Protein AF-A0A952TSZ8-F1 (afdb_monomer)

pLDDT: mean 88.68, std 10.37, range [38.78, 97.75]

Foldseek 3Di:
DVVVVVVVVVVVVVVVVVVVVCVVVVVDDPFDDWFAKDFADPQNLCVLLVVLVVCPPLLVQAQEEEEADDPVDPVRVSSVVSNQVNSCVVNVDHEFEPPEPPPDDPVSLVPRGGVYYYYYHLQQQAPLHHDVSVCCSQVVDPSRRYAGEREAEDALDADADPVLVPDPQDRPVSCVRVSSVVNSVNDDDPPTWIWIWTGGDPRYIYIYTYDDPDD

Mean predicted aligned error: 7.63 Å

Structure (mmCIF, N/CA/C/O backbone):
data_AF-A0A952TSZ8-F1
#
_entry.id   AF-A0A952TSZ8-F1
#
loop_
_atom_site.group_PDB
_atom_site.id
_atom_site.type_symbol
_atom_site.label_atom_id
_atom_site.label_alt_id
_atom_site.label_comp_id
_atom_site.label_asym_id
_atom_site.label_entity_id
_atom_site.label_seq_id
_atom_site.pdbx_PDB_ins_code
_atom_site.Cartn_x
_atom_site.Cartn_y
_atom_site.Cartn_z
_atom_site.occupancy
_atom_site.B_iso_or_equiv
_atom_site.auth_seq_id
_atom_site.auth_comp_id
_atom_site.auth_asym_id
_atom_site.auth_atom_id
_atom_site.pdbx_PDB_model_num
ATOM 1 N N . MET A 1 1 ? -1.662 -31.669 47.010 1.00 61.28 1 MET A N 1
ATOM 2 C CA . MET A 1 1 ? -2.226 -30.356 46.614 1.00 61.28 1 MET A CA 1
ATOM 3 C C . MET A 1 1 ? -1.201 -29.220 46.624 1.00 61.28 1 MET A C 1
ATOM 5 O O . MET A 1 1 ? -0.899 -28.743 45.543 1.00 61.28 1 MET A O 1
ATOM 9 N N . LYS A 1 2 ? -0.583 -28.829 47.755 1.00 73.12 2 LYS A N 1
ATOM 10 C CA . LYS A 1 2 ? 0.383 -27.696 47.793 1.00 73.12 2 LYS A CA 1
ATOM 11 C C . LYS A 1 2 ? 1.553 -27.807 46.796 1.00 73.12 2 LYS A C 1
ATOM 13 O O . LYS A 1 2 ? 1.849 -26.845 46.102 1.00 73.12 2 LYS A O 1
ATOM 18 N N . LYS A 1 3 ? 2.161 -28.995 46.660 1.00 78.50 3 LYS A N 1
ATOM 19 C CA . LYS A 1 3 ? 3.245 -29.247 45.684 1.00 78.50 3 LYS A CA 1
ATOM 20 C C . LYS A 1 3 ? 2.790 -29.132 44.221 1.00 78.50 3 LYS A C 1
ATOM 22 O O . LYS A 1 3 ? 3.553 -28.680 43.385 1.00 78.50 3 LYS A O 1
ATOM 27 N N . MET A 1 4 ? 1.541 -29.505 43.934 1.00 79.75 4 MET A N 1
ATOM 28 C CA . MET A 1 4 ? 0.949 -29.399 42.597 1.00 79.75 4 MET A CA 1
ATOM 29 C C . MET A 1 4 ? 0.674 -27.940 42.222 1.00 79.75 4 MET A C 1
ATOM 31 O O . MET A 1 4 ? 0.979 -27.533 41.112 1.00 79.75 4 MET A O 1
ATOM 35 N N . ILE A 1 5 ? 0.153 -27.150 43.167 1.00 84.69 5 ILE A N 1
ATOM 36 C CA . ILE A 1 5 ? -0.091 -25.712 42.978 1.00 84.69 5 ILE A CA 1
ATOM 37 C C . ILE A 1 5 ? 1.235 -24.975 42.743 1.00 84.69 5 ILE A C 1
ATOM 39 O O . ILE A 1 5 ? 1.321 -24.129 41.860 1.00 84.69 5 ILE A O 1
ATOM 43 N N . LEU A 1 6 ? 2.284 -25.343 43.485 1.00 89.19 6 LEU A N 1
ATOM 44 C CA . LEU A 1 6 ? 3.614 -24.752 43.336 1.00 89.19 6 LEU A CA 1
ATOM 45 C C . LEU A 1 6 ? 4.259 -25.099 41.984 1.00 89.19 6 LEU A C 1
ATOM 47 O O . LEU A 1 6 ? 4.841 -24.226 41.348 1.00 89.19 6 LEU A O 1
ATOM 51 N N . LEU A 1 7 ? 4.096 -26.341 41.510 1.00 89.62 7 LEU A N 1
ATOM 52 C CA . LEU A 1 7 ? 4.550 -26.756 40.179 1.00 89.62 7 LEU A CA 1
ATOM 53 C C . LEU A 1 7 ? 3.801 -26.006 39.065 1.00 89.62 7 LEU A C 1
ATOM 55 O O . LEU A 1 7 ? 4.423 -25.533 38.119 1.00 89.62 7 LEU A O 1
ATOM 59 N N . LEU A 1 8 ? 2.479 -25.849 39.205 1.00 88.12 8 LEU A N 1
ATOM 60 C CA . LEU A 1 8 ? 1.654 -25.125 38.236 1.00 88.12 8 LEU A CA 1
ATOM 61 C C . LEU A 1 8 ? 2.059 -23.646 38.155 1.00 88.12 8 LEU A C 1
ATOM 63 O O . LEU A 1 8 ? 2.216 -23.109 37.062 1.00 88.12 8 LEU A O 1
ATOM 67 N N . GLY A 1 9 ? 2.282 -23.008 39.308 1.00 89.19 9 GLY A N 1
ATOM 68 C CA . GLY A 1 9 ? 2.764 -21.628 39.377 1.00 89.19 9 GLY A CA 1
ATOM 69 C C . GLY A 1 9 ? 4.124 -21.454 38.702 1.00 89.19 9 GLY A C 1
ATOM 70 O O . GLY A 1 9 ? 4.309 -20.511 37.938 1.00 89.19 9 GLY A O 1
ATOM 71 N N . LEU A 1 10 ? 5.050 -22.398 38.905 1.00 92.44 10 LEU A N 1
ATOM 72 C CA . LEU A 1 10 ? 6.359 -22.371 38.252 1.00 92.44 10 LEU A CA 1
ATOM 73 C C . LEU A 1 10 ? 6.238 -22.510 36.725 1.00 92.44 10 LEU A C 1
ATOM 75 O O . LEU A 1 10 ? 6.900 -21.779 35.993 1.00 92.44 10 LEU A O 1
ATOM 79 N N . CYS A 1 11 ? 5.351 -23.386 36.238 1.00 91.00 11 CYS A N 1
ATOM 80 C CA . CYS A 1 11 ? 5.057 -23.500 34.808 1.00 91.00 11 CYS A CA 1
ATOM 81 C C . CYS A 1 11 ? 4.519 -22.190 34.223 1.00 91.00 11 CYS A C 1
ATOM 83 O O . CYS A 1 11 ? 4.986 -21.777 33.165 1.00 91.00 11 CYS A O 1
ATOM 85 N N . PHE A 1 12 ? 3.589 -21.513 34.903 1.00 91.50 12 PHE A N 1
ATOM 86 C CA . PHE A 1 12 ? 3.080 -20.220 34.437 1.00 91.50 12 PHE A CA 1
ATOM 87 C C . PHE A 1 12 ? 4.173 -19.152 34.387 1.00 91.50 12 PHE A C 1
ATOM 89 O O . PHE A 1 12 ? 4.249 -18.429 33.401 1.00 91.50 12 PHE A O 1
ATOM 96 N N . VAL A 1 13 ? 5.064 -19.093 35.380 1.00 93.19 13 VAL A N 1
ATOM 97 C CA . VAL A 1 13 ? 6.192 -18.146 35.374 1.00 93.19 13 VAL A CA 1
ATOM 98 C C . VAL A 1 13 ? 7.141 -18.418 34.205 1.00 93.19 13 VAL A C 1
ATOM 100 O O . VAL A 1 13 ? 7.552 -17.477 33.529 1.00 93.19 13 VAL A O 1
ATOM 103 N N . VAL A 1 14 ? 7.454 -19.686 33.921 1.00 92.75 14 VAL A N 1
ATOM 104 C CA . VAL A 1 14 ? 8.299 -20.054 32.773 1.00 92.75 14 VAL A CA 1
ATOM 105 C C . VAL A 1 14 ? 7.610 -19.705 31.456 1.00 92.75 14 VAL A C 1
ATOM 107 O O . VAL A 1 14 ? 8.241 -19.101 30.595 1.00 92.75 14 VAL A O 1
ATOM 110 N N . ILE A 1 15 ? 6.320 -20.018 31.301 1.00 89.62 15 ILE A N 1
ATOM 111 C CA . ILE A 1 15 ? 5.553 -19.675 30.095 1.00 89.62 15 ILE A CA 1
ATOM 112 C C . ILE A 1 15 ? 5.502 -18.158 29.906 1.00 89.62 15 ILE A C 1
ATOM 114 O O . ILE A 1 15 ? 5.771 -17.686 28.809 1.00 89.62 15 ILE A O 1
ATOM 118 N N . SER A 1 16 ? 5.209 -17.384 30.951 1.00 88.25 16 SER A N 1
ATOM 119 C CA . SER A 1 16 ? 5.204 -15.921 30.881 1.00 88.25 16 SER A CA 1
ATOM 120 C C . SER A 1 16 ? 6.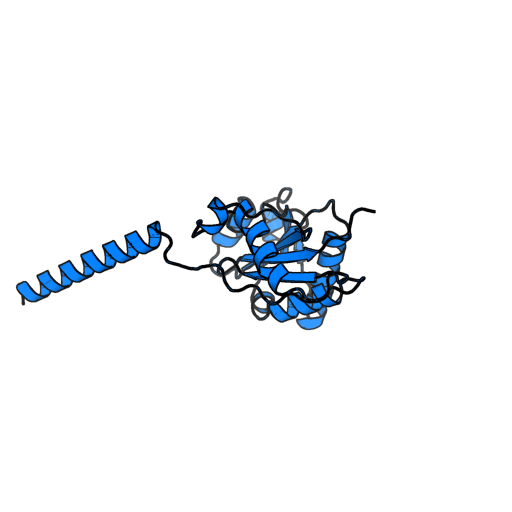586 -15.364 30.548 1.00 88.25 16 SER A C 1
ATOM 122 O O . SER A 1 16 ? 6.684 -14.487 29.699 1.00 88.25 16 SER A O 1
ATOM 124 N N . GLY A 1 17 ? 7.655 -15.894 31.150 1.00 90.06 17 GLY A N 1
ATOM 125 C CA . GLY A 1 17 ? 9.030 -15.505 30.830 1.00 90.06 17 GLY A CA 1
ATOM 126 C C . GLY A 1 17 ? 9.392 -15.803 29.375 1.00 90.06 17 GLY A C 1
ATOM 127 O O . GLY A 1 17 ? 9.963 -14.950 28.704 1.00 90.06 17 GLY A O 1
ATOM 128 N N . VAL A 1 18 ? 8.985 -16.967 28.861 1.00 85.69 18 VAL A N 1
ATOM 129 C CA . VAL A 1 18 ? 9.148 -17.329 27.450 1.00 85.69 18 VAL A CA 1
ATOM 130 C C . VAL A 1 18 ? 8.307 -16.416 26.563 1.00 85.69 18 VAL A C 1
ATOM 132 O O . VAL A 1 18 ? 8.846 -15.887 25.611 1.00 85.69 18 VAL A O 1
ATOM 135 N N . LEU A 1 19 ? 7.036 -16.151 26.864 1.00 81.19 19 LEU A N 1
ATOM 136 C CA . LEU A 1 19 ? 6.193 -15.255 26.061 1.00 81.19 19 LEU A CA 1
ATOM 137 C C . LEU A 1 19 ? 6.725 -13.819 26.036 1.00 81.19 19 LEU A C 1
ATOM 139 O O . LEU A 1 19 ? 6.732 -13.206 24.977 1.00 81.19 19 LEU A O 1
ATOM 143 N N . VAL A 1 20 ? 7.206 -13.299 27.167 1.00 82.50 20 VAL A N 1
ATOM 144 C CA . VAL A 1 20 ? 7.847 -11.978 27.246 1.00 82.50 20 VAL A CA 1
ATOM 145 C C . VAL A 1 20 ? 9.149 -11.972 26.453 1.00 82.50 20 VAL A C 1
ATOM 147 O O . VAL A 1 20 ? 9.364 -11.058 25.667 1.00 82.50 20 VAL A O 1
ATOM 150 N N . TYR A 1 21 ? 9.985 -13.002 26.594 1.00 82.62 21 TYR A N 1
ATOM 151 C CA . TYR A 1 21 ? 11.202 -13.151 25.800 1.00 82.62 21 TYR A CA 1
ATOM 152 C C . TYR A 1 21 ? 10.888 -13.238 24.302 1.00 82.62 21 TYR A C 1
ATOM 154 O O . TYR A 1 21 ? 11.468 -12.497 23.531 1.00 82.62 21 TYR A O 1
ATOM 162 N N . LEU A 1 22 ? 9.916 -14.056 23.888 1.00 73.75 22 LEU A N 1
ATOM 163 C CA . LEU A 1 22 ? 9.452 -14.177 22.503 1.00 73.75 22 LEU A CA 1
ATOM 164 C C . LEU A 1 22 ? 8.859 -12.856 21.980 1.00 73.75 22 LEU A C 1
ATOM 166 O O . LEU A 1 22 ? 9.051 -12.537 20.810 1.00 73.75 22 LEU A O 1
ATOM 170 N N . ALA A 1 23 ? 8.149 -12.094 22.817 1.00 68.69 23 ALA A N 1
ATOM 171 C CA . ALA A 1 23 ? 7.585 -10.792 22.462 1.00 68.69 23 ALA A CA 1
ATOM 172 C C . ALA A 1 23 ? 8.673 -9.715 22.310 1.00 68.69 23 ALA A C 1
ATOM 174 O O . ALA A 1 23 ? 8.623 -8.938 21.359 1.00 68.69 23 ALA A O 1
ATOM 175 N N . ILE A 1 24 ? 9.671 -9.698 23.201 1.00 67.50 24 ILE A N 1
ATOM 176 C CA . ILE A 1 24 ? 10.830 -8.790 23.144 1.00 67.50 24 ILE A CA 1
ATOM 177 C C . ILE A 1 24 ? 11.746 -9.155 21.966 1.00 67.50 24 ILE A C 1
ATOM 179 O O . ILE A 1 24 ? 12.136 -8.280 21.199 1.00 67.50 24 ILE A O 1
ATOM 183 N N . ASP A 1 25 ? 12.033 -10.444 21.771 1.00 63.41 25 ASP A N 1
ATOM 184 C CA . ASP A 1 25 ? 12.859 -10.961 20.672 1.00 63.41 25 ASP A CA 1
ATOM 185 C C . ASP A 1 25 ? 12.123 -10.993 19.325 1.00 63.41 25 ASP A C 1
ATOM 187 O O . ASP A 1 25 ? 12.709 -11.395 18.309 1.00 63.41 25 ASP A O 1
ATOM 191 N N . GLY A 1 26 ? 10.847 -10.591 19.305 1.00 51.03 26 GLY A N 1
ATOM 192 C CA . GLY A 1 26 ? 10.038 -10.493 18.098 1.00 51.03 26 GLY A CA 1
ATOM 193 C C . GLY A 1 26 ? 9.911 -11.826 17.366 1.00 51.03 26 GLY A C 1
ATOM 194 O O . GLY A 1 26 ? 10.026 -11.867 16.143 1.00 51.03 26 GLY A O 1
ATOM 195 N N . ILE A 1 27 ? 9.679 -12.936 18.078 1.00 45.00 27 ILE A N 1
ATOM 196 C CA . ILE A 1 27 ? 9.459 -14.279 17.493 1.00 45.00 27 ILE A CA 1
ATOM 197 C C . ILE A 1 27 ? 8.032 -14.392 16.923 1.00 45.00 27 ILE A C 1
ATOM 199 O O . ILE A 1 27 ? 7.342 -15.405 16.992 1.00 45.00 27 ILE A O 1
ATOM 203 N N . SER A 1 28 ? 7.603 -13.316 16.279 1.00 44.34 28 SER A N 1
ATOM 204 C CA . SER A 1 28 ? 6.495 -13.296 15.356 1.00 44.34 28 SER A CA 1
ATOM 205 C C . SER A 1 28 ? 7.012 -12.714 14.040 1.00 44.34 28 SER A C 1
ATOM 207 O O . SER A 1 28 ? 7.569 -11.621 14.011 1.00 44.34 28 SER A O 1
ATOM 209 N N . LEU A 1 29 ? 6.735 -13.452 12.963 1.00 50.50 29 LEU A N 1
ATOM 210 C CA . LEU A 1 29 ? 6.419 -12.884 11.656 1.00 50.50 29 LEU A CA 1
ATOM 211 C C . LEU A 1 29 ? 7.618 -12.353 10.860 1.00 50.50 29 LEU A C 1
ATOM 213 O O . LEU A 1 29 ? 7.768 -11.159 10.619 1.00 50.50 29 LEU A O 1
ATOM 217 N N . ARG A 1 30 ? 8.375 -13.285 10.257 1.00 51.91 30 ARG A N 1
ATOM 218 C CA . ARG A 1 30 ? 8.874 -13.027 8.897 1.00 51.91 30 ARG A CA 1
ATOM 219 C C . ARG A 1 30 ? 7.650 -12.549 8.112 1.00 51.91 30 ARG A C 1
ATOM 221 O O . ARG A 1 30 ? 6.678 -13.299 8.032 1.00 51.91 30 ARG A O 1
ATOM 228 N N . SER A 1 31 ? 7.678 -11.297 7.663 1.00 53.38 31 SER A N 1
ATOM 229 C CA . SER A 1 31 ? 6.569 -10.606 6.995 1.00 53.38 31 SER A CA 1
ATOM 230 C C . SER A 1 31 ? 5.743 -11.535 6.110 1.00 53.38 31 SER A C 1
ATOM 232 O O . SER A 1 31 ? 6.317 -12.392 5.422 1.00 53.38 31 SER A O 1
ATOM 234 N N . ALA A 1 32 ? 4.431 -11.322 6.066 1.00 62.12 32 ALA A N 1
ATOM 235 C CA . ALA A 1 32 ? 3.558 -12.095 5.200 1.00 62.12 32 ALA A CA 1
ATOM 236 C C . ALA A 1 32 ? 4.114 -12.169 3.756 1.00 62.12 32 ALA A C 1
ATOM 238 O O . ALA A 1 32 ? 4.733 -11.224 3.251 1.00 62.12 32 ALA A O 1
ATOM 239 N N . PRO A 1 33 ? 3.975 -13.333 3.097 1.00 69.94 33 PRO A N 1
ATOM 240 C CA . PRO A 1 33 ? 4.653 -13.608 1.840 1.00 69.94 33 PRO A CA 1
ATOM 241 C C . PRO A 1 33 ? 4.287 -12.577 0.770 1.00 69.94 33 PRO A C 1
ATOM 243 O O . PRO A 1 33 ? 3.129 -12.188 0.634 1.00 69.94 33 PRO A O 1
ATOM 246 N N . ILE A 1 34 ? 5.277 -12.176 -0.037 1.00 80.56 34 ILE A N 1
ATOM 247 C CA . ILE A 1 34 ? 5.054 -11.331 -1.217 1.00 80.56 34 ILE A CA 1
ATOM 248 C C . ILE A 1 34 ? 3.955 -11.947 -2.086 1.00 80.56 34 ILE A C 1
ATOM 250 O O . ILE A 1 34 ? 4.110 -13.070 -2.589 1.00 80.56 34 ILE A O 1
ATOM 254 N N . ILE A 1 35 ? 2.900 -11.174 -2.338 1.00 81.38 35 ILE A N 1
ATOM 255 C CA . ILE A 1 35 ? 1.900 -11.493 -3.349 1.00 81.38 35 ILE A CA 1
ATOM 256 C C . ILE A 1 35 ? 2.588 -11.384 -4.706 1.00 81.38 35 ILE A C 1
ATOM 258 O O . ILE A 1 35 ? 3.197 -10.367 -5.039 1.00 81.38 35 ILE A O 1
ATOM 262 N N . ARG A 1 36 ? 2.540 -12.478 -5.471 1.00 87.31 36 ARG A N 1
ATOM 263 C CA . ARG A 1 36 ? 3.413 -12.717 -6.625 1.00 87.31 36 ARG A CA 1
ATOM 264 C C . ARG A 1 3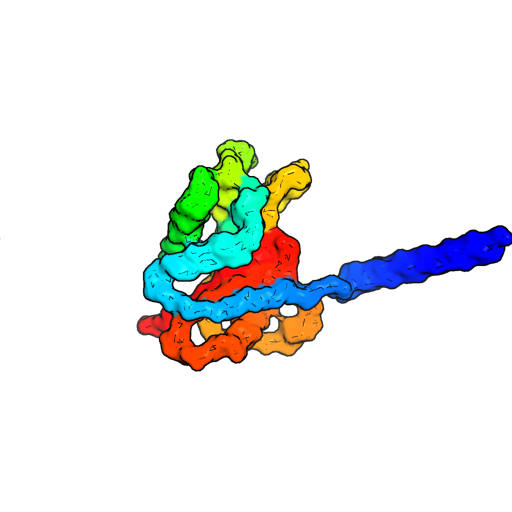6 ? 3.481 -11.516 -7.592 1.00 87.31 36 ARG A C 1
ATOM 266 O O . ARG A 1 36 ? 2.428 -10.987 -7.966 1.00 87.31 36 ARG A O 1
ATOM 273 N N . PRO A 1 37 ? 4.690 -11.156 -8.076 1.00 93.38 37 PRO A N 1
ATOM 274 C CA . PRO A 1 37 ? 4.837 -10.121 -9.086 1.00 93.38 37 PRO A CA 1
ATOM 275 C C . PRO A 1 37 ? 4.047 -10.418 -10.348 1.00 93.38 37 PRO A C 1
ATOM 277 O O . PRO A 1 37 ? 3.906 -11.569 -10.767 1.00 93.38 37 PRO A O 1
ATOM 280 N N . SER A 1 38 ? 3.504 -9.368 -10.941 1.00 96.00 38 SER A N 1
ATOM 281 C CA . SER A 1 38 ? 2.699 -9.422 -12.156 1.00 96.00 38 SER A CA 1
ATOM 282 C C . SER A 1 38 ? 3.153 -8.346 -13.122 1.00 96.00 38 SER A C 1
ATOM 284 O O . SER A 1 38 ? 3.635 -7.298 -12.703 1.00 96.00 38 SER A O 1
ATOM 286 N N . VAL A 1 39 ? 3.038 -8.636 -14.415 1.00 95.81 39 VAL A N 1
ATOM 287 C CA . VAL A 1 39 ? 3.421 -7.688 -15.463 1.00 95.81 39 VAL A CA 1
ATOM 288 C C . VAL A 1 39 ? 2.452 -6.511 -15.439 1.00 95.81 39 VAL A C 1
ATOM 290 O O . VAL A 1 39 ? 1.238 -6.701 -15.398 1.00 95.81 39 VAL A O 1
ATOM 293 N N . MET A 1 40 ? 2.990 -5.300 -15.447 1.00 94.62 40 MET A N 1
ATOM 294 C CA . MET A 1 40 ? 2.255 -4.045 -15.466 1.00 94.62 40 MET A CA 1
ATOM 295 C C . MET A 1 40 ? 1.957 -3.641 -16.912 1.00 94.62 40 MET A C 1
ATOM 297 O O . MET A 1 40 ? 2.861 -3.608 -17.752 1.00 94.62 40 MET A O 1
ATOM 301 N N . LYS A 1 41 ? 0.693 -3.327 -17.206 1.00 92.56 41 LYS A N 1
ATOM 302 C CA . LYS A 1 41 ? 0.304 -2.728 -18.486 1.00 92.56 41 LYS A CA 1
ATOM 303 C C . LYS A 1 41 ? 0.702 -1.247 -18.520 1.00 92.56 41 LYS A C 1
ATOM 305 O O . LYS A 1 41 ? 0.851 -0.638 -17.460 1.00 92.56 41 LYS A O 1
ATOM 310 N N . PRO A 1 42 ? 0.874 -0.646 -19.712 1.00 88.19 42 PRO A N 1
ATOM 311 C CA . PRO A 1 42 ? 1.269 0.756 -19.833 1.00 88.19 42 PRO A CA 1
ATOM 312 C C . PRO A 1 42 ? 0.357 1.750 -19.110 1.00 88.19 42 PRO A C 1
ATOM 314 O O . PRO A 1 42 ? 0.862 2.715 -18.549 1.00 88.19 42 PRO A O 1
ATOM 317 N N . ASP A 1 43 ? -0.944 1.474 -19.098 1.00 87.88 43 ASP A N 1
ATOM 318 C CA . ASP A 1 43 ? -2.006 2.291 -18.502 1.00 87.88 43 ASP A CA 1
ATOM 319 C C . ASP A 1 43 ? -2.227 2.038 -17.002 1.00 87.88 43 ASP A C 1
ATOM 321 O O . ASP A 1 43 ? -3.077 2.679 -16.395 1.00 87.88 43 ASP A O 1
ATOM 325 N N . GLN A 1 44 ? -1.507 1.078 -16.410 1.00 92.06 44 GLN A N 1
ATOM 326 C CA . GLN A 1 44 ? -1.632 0.645 -15.013 1.00 92.06 44 GLN A CA 1
ATOM 327 C C . GLN A 1 44 ? -3.032 0.173 -14.577 1.00 92.06 44 GLN A C 1
ATOM 329 O O . GLN A 1 44 ? -3.221 -0.161 -13.405 1.00 92.06 44 GLN A O 1
ATOM 334 N N . GLN A 1 45 ? -4.003 0.040 -15.488 1.00 94.12 45 GLN A N 1
ATOM 335 C CA . GLN A 1 45 ? -5.363 -0.396 -15.142 1.00 94.12 45 GLN A CA 1
ATOM 336 C C . GLN A 1 45 ? -5.355 -1.766 -14.464 1.00 94.12 45 GLN A C 1
ATOM 338 O O . GLN A 1 45 ? -6.053 -2.000 -13.479 1.00 94.12 45 GLN A O 1
ATOM 343 N N . ASN A 1 46 ? -4.496 -2.661 -14.956 1.00 96.06 46 ASN A N 1
ATOM 344 C CA . ASN A 1 46 ? -4.360 -3.998 -14.398 1.00 96.06 46 ASN A CA 1
ATOM 345 C C . ASN A 1 46 ? -3.718 -4.012 -13.004 1.00 96.06 46 ASN A C 1
ATOM 347 O O . ASN A 1 46 ? -3.878 -4.996 -12.288 1.00 96.06 46 ASN A O 1
ATOM 351 N N . VAL A 1 47 ? -2.981 -2.963 -12.628 1.00 96.50 47 VAL A N 1
ATOM 352 C CA . VAL A 1 47 ? -2.440 -2.816 -11.273 1.00 96.50 47 VAL A CA 1
ATOM 353 C C . VAL A 1 47 ? -3.592 -2.532 -10.326 1.00 96.50 47 VAL A C 1
ATOM 355 O O . VAL A 1 47 ? -3.789 -3.286 -9.378 1.00 96.50 47 VAL A O 1
ATOM 358 N N . ALA A 1 48 ? -4.383 -1.498 -10.618 1.00 96.56 48 ALA A N 1
ATOM 359 C CA . ALA A 1 48 ? -5.512 -1.102 -9.787 1.00 96.56 48 ALA A CA 1
ATOM 360 C C . ALA A 1 48 ? -6.542 -2.230 -9.636 1.00 96.56 48 ALA A C 1
ATOM 362 O O . ALA A 1 48 ? -6.898 -2.589 -8.514 1.00 96.56 48 ALA A O 1
ATOM 363 N N . GLU A 1 49 ? -6.951 -2.848 -10.748 1.00 96.44 49 GLU A N 1
ATOM 364 C CA . GLU A 1 49 ? -7.873 -3.988 -10.740 1.00 96.44 49 GLU A CA 1
ATOM 365 C C . GLU A 1 49 ? -7.335 -5.137 -9.873 1.00 96.44 49 GLU A C 1
ATOM 367 O O . GLU A 1 49 ? -8.024 -5.628 -8.975 1.00 96.44 49 GLU A O 1
ATOM 372 N N . ALA A 1 50 ? -6.083 -5.545 -10.103 1.00 95.75 50 ALA A N 1
ATOM 373 C CA . ALA A 1 50 ? -5.491 -6.656 -9.375 1.00 95.75 50 ALA A CA 1
ATOM 374 C C . ALA A 1 50 ? -5.309 -6.343 -7.888 1.00 95.75 50 ALA A C 1
ATOM 376 O O . ALA A 1 50 ? -5.476 -7.240 -7.070 1.00 95.75 50 ALA A O 1
ATOM 377 N N . VAL A 1 51 ? -4.952 -5.113 -7.519 1.00 96.50 51 VAL A N 1
ATOM 378 C CA . VAL A 1 51 ? -4.764 -4.715 -6.117 1.00 96.50 51 VAL A CA 1
ATOM 379 C C . VAL A 1 51 ? -6.090 -4.742 -5.372 1.00 96.50 51 VAL A C 1
ATOM 381 O O . VAL A 1 51 ? -6.169 -5.383 -4.327 1.00 96.50 51 VAL A O 1
ATOM 384 N N . VAL A 1 52 ? -7.142 -4.142 -5.933 1.00 96.06 52 VAL A N 1
ATOM 385 C CA . VAL A 1 52 ? -8.481 -4.150 -5.325 1.00 96.06 52 VAL A CA 1
ATOM 386 C C . VAL A 1 52 ? -8.990 -5.584 -5.129 1.00 96.06 52 VAL A C 1
ATOM 388 O O . VAL A 1 52 ? -9.539 -5.903 -4.078 1.00 96.06 52 VAL A O 1
ATOM 391 N N . GLN A 1 53 ? -8.752 -6.474 -6.097 1.00 94.12 53 GLN A N 1
ATOM 392 C CA . GLN A 1 53 ? -9.133 -7.887 -5.992 1.00 94.12 53 GLN A CA 1
ATOM 393 C C . GLN A 1 53 ? -8.258 -8.683 -5.010 1.00 94.12 53 GLN A C 1
ATOM 395 O O . GLN A 1 53 ? -8.766 -9.529 -4.281 1.00 94.12 53 GLN A O 1
ATOM 400 N N . ARG A 1 54 ? -6.939 -8.453 -4.987 1.00 92.69 54 ARG A N 1
ATOM 401 C CA . ARG A 1 54 ? -5.991 -9.198 -4.132 1.00 92.69 54 ARG A CA 1
ATOM 402 C C . ARG A 1 54 ? -6.089 -8.822 -2.667 1.00 92.69 54 ARG A C 1
ATOM 404 O O . ARG A 1 54 ? -5.772 -9.651 -1.824 1.00 92.69 54 ARG A O 1
ATOM 411 N N . LEU A 1 55 ? -6.480 -7.584 -2.389 1.00 93.44 55 LEU A N 1
ATOM 412 C CA . LEU A 1 55 ? -6.706 -7.078 -1.039 1.00 93.44 55 LEU A CA 1
ATOM 413 C C . LEU A 1 55 ? -8.172 -7.240 -0.612 1.00 93.44 55 LEU A C 1
ATOM 415 O O . LEU A 1 55 ? -8.642 -6.576 0.304 1.00 93.44 55 LEU A O 1
ATOM 419 N N . PHE A 1 56 ? -8.914 -8.125 -1.276 1.00 90.88 56 PHE A N 1
ATOM 420 C CA . PHE A 1 56 ? -10.170 -8.641 -0.758 1.00 90.88 56 PHE A CA 1
ATOM 421 C C . PHE A 1 56 ? -9.880 -9.689 0.338 1.00 90.88 56 PHE A C 1
ATOM 423 O O . PHE A 1 56 ? -9.045 -10.567 0.113 1.00 90.88 56 PHE A O 1
ATOM 430 N N . PRO A 1 57 ? -10.568 -9.664 1.496 1.00 93.06 57 PRO A N 1
ATOM 431 C CA . PRO A 1 57 ? -11.727 -8.832 1.827 1.00 93.06 57 PRO A CA 1
ATOM 432 C C . PRO A 1 57 ? -11.395 -7.506 2.538 1.00 93.06 57 PRO A C 1
ATOM 434 O O . PRO A 1 57 ? -12.320 -6.791 2.915 1.00 93.06 57 PRO A O 1
ATOM 437 N N . ASP A 1 58 ? -10.124 -7.144 2.721 1.00 94.62 58 ASP A N 1
ATOM 438 C CA . ASP A 1 58 ? -9.732 -5.957 3.501 1.00 94.62 58 ASP A CA 1
ATOM 439 C C . ASP A 1 58 ? -10.352 -4.661 2.958 1.00 94.62 58 ASP A C 1
ATOM 441 O O . ASP A 1 58 ? -10.946 -3.905 3.721 1.00 94.62 58 ASP A O 1
ATOM 445 N N . PHE A 1 59 ? -10.351 -4.446 1.636 1.00 95.25 59 PHE A N 1
ATOM 446 C CA . PHE A 1 59 ? -11.070 -3.315 1.022 1.00 95.25 59 PHE A CA 1
ATOM 447 C C . PHE A 1 59 ? -12.579 -3.316 1.305 1.00 95.25 59 PHE A C 1
ATOM 449 O O . PHE A 1 59 ? -13.185 -2.254 1.438 1.00 95.25 59 PHE A O 1
ATOM 456 N N . GLN A 1 60 ? -13.208 -4.490 1.366 1.00 94.50 60 GLN A N 1
ATOM 457 C CA . GLN A 1 60 ? -14.650 -4.593 1.593 1.00 94.50 60 GLN A CA 1
ATOM 458 C C . GLN A 1 60 ? -15.022 -4.224 3.032 1.00 94.50 60 GLN A C 1
ATOM 460 O O . GLN A 1 60 ? -16.064 -3.600 3.256 1.00 94.50 60 GLN A O 1
ATOM 465 N N . ASN A 1 61 ? -14.185 -4.647 3.979 1.00 94.62 61 ASN A N 1
ATOM 466 C CA . ASN A 1 61 ? -14.454 -4.566 5.409 1.00 94.62 61 ASN A CA 1
ATOM 467 C C . ASN A 1 61 ? -13.951 -3.265 6.036 1.00 94.62 61 ASN A C 1
ATOM 469 O O . ASN A 1 61 ? -14.502 -2.830 7.045 1.00 94.62 61 ASN A O 1
ATOM 473 N N . ALA A 1 62 ? -12.920 -2.650 5.460 1.00 95.62 62 ALA A N 1
ATOM 474 C CA . ALA A 1 62 ? -12.351 -1.426 5.989 1.00 95.62 62 ALA A CA 1
ATOM 475 C C . ALA A 1 62 ? -13.310 -0.240 5.835 1.00 95.62 62 ALA A C 1
ATOM 477 O O . ALA A 1 62 ? -13.788 0.073 4.742 1.00 95.62 62 ALA A O 1
ATOM 478 N N . ALA A 1 63 ? -13.549 0.448 6.947 1.00 95.62 63 ALA A N 1
ATOM 479 C CA . ALA A 1 63 ? -14.181 1.758 6.959 1.00 95.62 63 ALA A CA 1
ATOM 480 C C . ALA A 1 63 ? -13.190 2.846 6.517 1.00 95.62 63 ALA A C 1
ATOM 482 O O . ALA A 1 63 ? -13.598 3.821 5.885 1.00 95.62 63 ALA A O 1
ATOM 483 N N . PHE A 1 64 ? -11.899 2.652 6.809 1.00 96.69 64 PHE A N 1
ATOM 484 C CA . PHE A 1 64 ? -10.837 3.606 6.502 1.00 96.69 64 PHE A CA 1
ATOM 485 C C . PHE A 1 64 ? -9.662 2.937 5.789 1.00 96.69 64 PHE A C 1
ATOM 487 O O . PHE A 1 64 ? -9.246 1.838 6.148 1.00 96.69 64 PHE A O 1
ATOM 494 N N . VAL A 1 65 ? -9.097 3.619 4.798 1.00 97.25 65 VAL A N 1
ATOM 495 C CA . VAL A 1 65 ? -7.845 3.207 4.152 1.00 97.25 65 VAL A CA 1
ATOM 496 C C . VAL A 1 65 ? -6.870 4.369 4.206 1.00 97.25 65 VAL A C 1
ATOM 498 O O . VAL A 1 65 ? -7.168 5.441 3.684 1.00 97.25 65 VAL A O 1
ATOM 501 N N . VAL A 1 66 ? -5.705 4.173 4.817 1.00 97.19 66 VAL A N 1
ATOM 502 C CA . VAL A 1 66 ? -4.632 5.176 4.793 1.00 97.19 66 VAL A CA 1
ATOM 503 C C . VAL A 1 66 ? -3.776 4.915 3.566 1.00 97.19 66 VAL A C 1
ATOM 505 O O . VAL A 1 66 ? -3.225 3.826 3.421 1.00 97.19 66 VAL A O 1
ATOM 508 N N . ILE A 1 67 ? -3.673 5.884 2.660 1.00 97.75 67 ILE A N 1
ATOM 509 C CA . ILE A 1 67 ? -2.925 5.727 1.413 1.00 97.75 67 ILE A CA 1
ATOM 510 C C . ILE A 1 67 ? -1.703 6.633 1.427 1.00 97.75 67 ILE A C 1
ATOM 512 O O . ILE A 1 67 ? -1.812 7.858 1.390 1.00 97.75 67 ILE A O 1
ATOM 516 N N . GLY A 1 68 ? -0.532 6.004 1.439 1.00 96.62 68 GLY A N 1
ATOM 517 C CA . GLY A 1 68 ? 0.753 6.681 1.337 1.00 96.62 68 GLY A CA 1
ATOM 518 C C . GLY A 1 68 ? 1.175 6.809 -0.104 1.00 96.62 68 GLY A C 1
ATOM 519 O O . GLY A 1 68 ? 1.355 5.794 -0.774 1.00 96.62 68 GLY A O 1
ATOM 520 N N . LEU A 1 69 ? 1.382 8.031 -0.576 1.00 94.25 69 LEU A N 1
ATOM 521 C CA . LEU A 1 69 ? 1.841 8.274 -1.939 1.00 94.25 69 LEU A CA 1
ATOM 522 C C . LEU A 1 69 ? 2.854 9.417 -2.006 1.00 94.25 69 LEU A C 1
ATOM 524 O O . LEU A 1 69 ? 3.077 10.152 -1.044 1.00 94.25 69 LEU A O 1
ATOM 528 N N . ARG A 1 70 ? 3.506 9.527 -3.163 1.00 91.31 70 ARG A N 1
ATOM 529 C CA . ARG A 1 70 ? 4.417 10.621 -3.500 1.00 91.31 70 ARG A CA 1
ATOM 530 C C . ARG A 1 70 ? 3.708 11.560 -4.473 1.00 91.31 70 ARG A C 1
ATOM 532 O O . ARG A 1 70 ? 3.545 11.171 -5.633 1.00 91.31 70 ARG A O 1
ATOM 539 N N . PRO A 1 71 ? 3.220 12.730 -4.026 1.00 85.31 71 PRO A N 1
ATOM 540 C CA . PRO A 1 7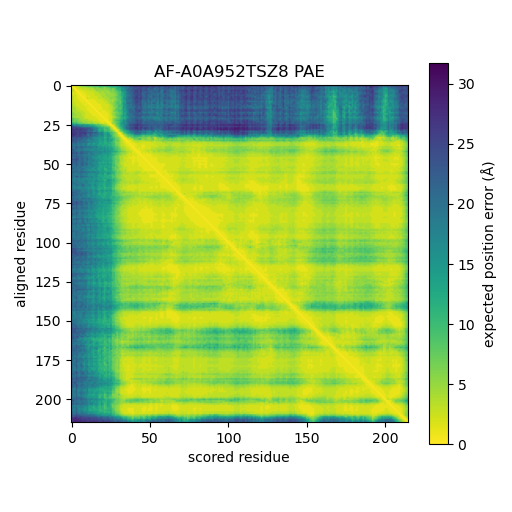1 ? 2.386 13.589 -4.859 1.00 85.31 71 PRO A CA 1
ATOM 541 C C . PRO A 1 71 ? 3.115 14.163 -6.074 1.00 85.31 71 PRO A C 1
ATOM 543 O O . PRO A 1 71 ? 2.477 14.470 -7.076 1.00 85.31 71 PRO A O 1
ATOM 546 N N . GLU A 1 72 ? 4.440 14.251 -6.012 1.00 87.50 72 GLU A N 1
ATOM 547 C CA . GLU A 1 72 ? 5.311 14.675 -7.103 1.00 87.50 72 GLU A CA 1
ATOM 548 C C . GLU A 1 72 ? 5.434 13.643 -8.240 1.00 87.50 72 GLU A C 1
ATOM 550 O O . GLU A 1 72 ? 5.949 13.971 -9.307 1.00 87.50 72 GLU A O 1
ATOM 555 N N . ILE A 1 73 ? 4.964 12.405 -8.037 1.00 87.69 73 ILE A N 1
ATOM 556 C CA . ILE A 1 73 ? 4.985 11.340 -9.047 1.00 87.69 73 ILE A CA 1
ATOM 557 C C . ILE A 1 73 ? 3.596 11.219 -9.677 1.00 87.69 73 ILE A C 1
ATOM 559 O O . ILE A 1 73 ? 2.650 10.745 -9.041 1.00 87.69 73 ILE A O 1
ATOM 563 N N . ILE A 1 74 ? 3.491 11.599 -10.952 1.00 88.56 74 ILE A N 1
ATOM 564 C CA . ILE A 1 74 ? 2.235 11.602 -11.723 1.00 88.56 74 ILE A CA 1
ATOM 565 C C . ILE A 1 74 ? 1.599 10.209 -11.741 1.00 88.56 74 ILE A C 1
ATOM 567 O O . ILE A 1 74 ? 0.391 10.071 -11.546 1.00 88.56 74 ILE A O 1
ATOM 571 N N . GLU A 1 75 ? 2.408 9.167 -11.913 1.00 88.38 75 GLU A N 1
ATOM 572 C CA . GLU A 1 75 ? 1.961 7.777 -11.926 1.00 88.38 75 GLU A CA 1
ATOM 573 C C . GLU A 1 75 ? 1.276 7.377 -10.615 1.00 88.38 75 GLU A C 1
ATOM 575 O O . GLU A 1 75 ? 0.301 6.631 -10.645 1.00 88.38 75 GLU A O 1
ATOM 580 N N . SER A 1 76 ? 1.732 7.894 -9.469 1.00 89.56 76 SER A N 1
ATOM 581 C CA . SER A 1 76 ? 1.111 7.603 -8.170 1.00 89.56 76 SER A CA 1
ATOM 582 C C . SER A 1 76 ? -0.296 8.197 -8.077 1.00 89.56 76 SER A C 1
ATOM 584 O O . SER A 1 76 ? -1.212 7.540 -7.585 1.00 89.56 76 SER A O 1
ATOM 586 N N . GLN A 1 77 ? -0.488 9.416 -8.590 1.00 91.44 77 GLN A N 1
ATOM 587 C CA . GLN A 1 77 ? -1.792 10.091 -8.619 1.00 91.44 77 GLN A CA 1
ATOM 588 C C . GLN A 1 77 ? -2.767 9.415 -9.591 1.00 91.44 77 GLN A C 1
ATOM 590 O O . GLN A 1 77 ? -3.945 9.206 -9.283 1.00 91.44 77 GLN A O 1
ATOM 595 N N . GLN A 1 78 ? -2.268 9.019 -10.764 1.00 93.25 78 GLN A N 1
ATOM 596 C CA . GLN A 1 78 ? -3.046 8.249 -11.734 1.00 93.25 78 GLN A CA 1
ATOM 597 C C . GLN A 1 78 ? -3.476 6.904 -11.142 1.00 93.25 78 GLN A C 1
ATOM 599 O O . GLN A 1 78 ? -4.648 6.538 -11.229 1.00 93.25 78 GLN A O 1
ATOM 604 N N . LEU A 1 79 ? -2.561 6.198 -10.477 1.00 94.94 79 LEU A N 1
ATOM 605 C CA . LEU A 1 79 ? -2.862 4.925 -9.835 1.00 94.94 79 LEU A CA 1
ATOM 606 C C . LEU A 1 79 ? -3.895 5.067 -8.713 1.00 94.94 79 LEU A C 1
ATOM 608 O O . LEU A 1 79 ? -4.785 4.227 -8.622 1.00 94.94 79 LEU A O 1
ATOM 612 N N . LEU A 1 80 ? -3.830 6.126 -7.899 1.00 95.69 80 LEU A N 1
ATOM 613 C CA . LEU A 1 80 ? -4.850 6.417 -6.886 1.00 95.69 80 LEU A CA 1
ATOM 614 C C . LEU A 1 80 ? -6.243 6.563 -7.516 1.00 95.69 80 LEU A C 1
ATOM 616 O O . LEU A 1 80 ? -7.212 5.977 -7.029 1.00 95.69 80 LEU A O 1
ATOM 620 N N . THR A 1 81 ? -6.331 7.304 -8.622 1.00 96.12 81 THR A N 1
ATOM 621 C CA . THR A 1 81 ? -7.588 7.500 -9.359 1.00 96.12 81 THR A CA 1
ATOM 622 C C . THR A 1 81 ? -8.132 6.162 -9.861 1.00 96.12 81 THR A C 1
ATOM 624 O O . THR A 1 81 ? -9.283 5.818 -9.596 1.00 96.12 81 THR A O 1
ATOM 627 N N . LEU A 1 82 ? -7.281 5.351 -10.495 1.00 97.25 82 LEU A N 1
ATOM 628 C CA . LEU A 1 82 ? -7.656 4.026 -10.992 1.00 97.25 82 LEU A CA 1
ATOM 629 C C . LEU A 1 82 ? -8.057 3.068 -9.863 1.00 97.25 82 LEU A C 1
ATOM 631 O O . LEU A 1 82 ? -8.986 2.275 -10.031 1.00 97.25 82 LEU A O 1
ATOM 635 N N . LEU A 1 83 ? -7.371 3.115 -8.716 1.00 97.56 83 LEU A N 1
ATOM 636 C CA . LEU A 1 83 ? -7.721 2.329 -7.532 1.00 97.56 83 LEU A CA 1
ATOM 637 C C . LEU A 1 83 ? -9.127 2.687 -7.056 1.00 97.56 83 LEU A C 1
ATOM 639 O O . LEU A 1 83 ? -9.929 1.780 -6.831 1.00 97.56 83 LEU A O 1
ATOM 643 N N . LYS A 1 84 ? -9.440 3.985 -6.952 1.00 97.56 84 LYS A N 1
ATOM 644 C CA . LYS A 1 84 ? -10.772 4.463 -6.563 1.00 97.56 84 LYS A CA 1
ATOM 645 C C . LYS A 1 84 ? -11.832 3.969 -7.536 1.00 97.56 84 LYS A C 1
ATOM 647 O O . LYS A 1 84 ? -12.787 3.327 -7.116 1.00 97.56 84 LYS A O 1
ATOM 652 N N . GLU A 1 85 ? -11.642 4.188 -8.832 1.00 97.75 85 GLU A N 1
ATOM 653 C CA . GLU A 1 85 ? -12.601 3.754 -9.854 1.00 97.75 85 GLU A CA 1
ATOM 654 C C . GLU A 1 85 ? -12.868 2.244 -9.795 1.00 97.75 85 GLU A C 1
ATOM 656 O O . GLU A 1 85 ? -14.020 1.807 -9.843 1.00 97.75 85 GLU A O 1
ATOM 661 N N . ASN A 1 86 ? -11.818 1.428 -9.646 1.00 97.56 86 ASN A N 1
ATOM 662 C CA . ASN A 1 86 ? -11.962 -0.024 -9.541 1.00 97.56 86 ASN A CA 1
ATOM 663 C C . ASN A 1 86 ? -12.645 -0.450 -8.236 1.00 97.56 86 ASN A C 1
ATOM 665 O O . ASN A 1 86 ? -13.484 -1.353 -8.266 1.00 97.56 86 ASN A O 1
ATOM 669 N N . TYR A 1 87 ? -12.335 0.207 -7.116 1.00 97.69 87 TYR A N 1
ATOM 670 C CA . TYR A 1 87 ? -13.016 -0.008 -5.841 1.00 97.69 87 TYR A CA 1
ATOM 671 C C . TYR A 1 87 ? -14.515 0.283 -5.962 1.00 97.69 87 TYR A C 1
ATOM 673 O O . TYR A 1 87 ? -15.343 -0.589 -5.689 1.00 97.69 87 TYR A O 1
ATOM 681 N N . GLU A 1 88 ? -14.877 1.478 -6.430 1.00 97.56 88 GLU A N 1
ATOM 682 C CA . GLU A 1 88 ? -16.272 1.919 -6.529 1.00 97.56 88 GLU A CA 1
ATOM 683 C C . GLU A 1 88 ? -17.049 1.043 -7.522 1.00 97.56 88 GLU A C 1
ATOM 685 O O . GLU A 1 88 ? -18.197 0.657 -7.276 1.00 97.56 88 GLU A O 1
ATOM 690 N N . LYS A 1 89 ? -16.398 0.629 -8.616 1.00 97.06 89 LYS A N 1
ATOM 691 C CA . LYS A 1 89 ? -16.962 -0.308 -9.591 1.00 97.06 89 LYS A CA 1
ATOM 692 C C . LYS A 1 89 ? -17.228 -1.686 -8.991 1.00 97.06 89 LYS A C 1
ATOM 694 O O . LYS A 1 89 ? -18.286 -2.253 -9.293 1.00 97.06 89 LYS A O 1
ATOM 699 N N . LEU A 1 90 ? -16.293 -2.236 -8.215 1.00 96.25 90 LEU A N 1
ATOM 700 C CA . LEU A 1 90 ? -16.391 -3.588 -7.661 1.00 96.25 90 LEU A CA 1
ATOM 701 C C . LEU A 1 90 ? -17.371 -3.650 -6.485 1.00 96.25 90 LEU A C 1
ATOM 703 O O . LEU A 1 90 ? -18.235 -4.523 -6.460 1.00 96.25 90 LEU A O 1
ATOM 707 N N . PHE A 1 91 ? -17.269 -2.711 -5.543 1.00 95.94 91 PHE A N 1
ATOM 708 C CA . PHE A 1 91 ? -18.033 -2.734 -4.292 1.00 95.94 91 PHE A CA 1
ATOM 709 C C . PHE A 1 91 ? -19.326 -1.920 -4.328 1.00 95.94 91 PHE A C 1
ATOM 711 O O . PHE A 1 91 ? -20.119 -2.023 -3.395 1.00 95.94 91 PHE A O 1
ATOM 718 N N . LYS A 1 92 ? -19.561 -1.134 -5.390 1.00 96.44 92 LYS A N 1
ATOM 719 C CA . LYS A 1 92 ? -20.750 -0.273 -5.548 1.00 96.44 92 LYS A CA 1
ATOM 720 C C . LYS A 1 92 ? -20.928 0.731 -4.401 1.00 96.44 92 LYS A C 1
ATOM 722 O O . LYS A 1 92 ? -22.051 1.081 -4.050 1.00 96.44 92 LYS A O 1
ATOM 727 N N . LYS A 1 93 ? -19.818 1.188 -3.818 1.00 95.00 93 LYS A N 1
ATOM 728 C CA . LYS A 1 93 ? -19.764 2.200 -2.756 1.00 95.00 93 LYS A CA 1
ATOM 729 C C . LYS A 1 93 ? -18.877 3.342 -3.216 1.00 95.00 93 LYS A C 1
ATOM 731 O O . LYS A 1 93 ? -17.791 3.064 -3.706 1.00 95.00 93 LYS A O 1
ATOM 736 N N . THR A 1 94 ? -19.324 4.579 -3.035 1.00 95.94 94 THR A N 1
ATOM 737 C CA . THR A 1 94 ? -18.508 5.775 -3.280 1.00 95.94 94 THR A CA 1
ATOM 738 C C . THR A 1 94 ? -17.532 5.977 -2.128 1.00 95.94 94 THR A C 1
ATOM 740 O O . THR A 1 94 ? -17.907 5.779 -0.973 1.00 95.94 94 THR A O 1
ATOM 743 N N . VAL A 1 95 ? -16.302 6.374 -2.442 1.00 96.31 95 VAL A N 1
ATOM 744 C CA . VAL A 1 95 ? -15.256 6.649 -1.453 1.00 96.31 95 VAL A CA 1
ATOM 745 C C . VAL A 1 95 ? -15.145 8.148 -1.197 1.00 96.31 95 VAL A C 1
ATOM 747 O O . VAL A 1 95 ? -14.982 8.930 -2.138 1.00 96.31 95 VAL A O 1
ATOM 750 N N . SER A 1 96 ? -15.167 8.539 0.077 1.00 96.75 96 SER A N 1
ATOM 751 C CA . SER A 1 96 ? -14.772 9.883 0.514 1.00 96.75 96 SER A CA 1
ATOM 752 C C . SER A 1 96 ? -13.251 9.973 0.569 1.00 96.75 96 SER A C 1
ATOM 754 O O . SER A 1 96 ? -12.603 9.037 1.027 1.00 96.75 96 SER A O 1
ATOM 756 N N . ILE A 1 97 ? -12.663 11.086 0.131 1.00 96.06 97 ILE A N 1
ATOM 757 C CA . ILE A 1 97 ? -11.211 11.296 0.215 1.00 96.06 97 ILE A CA 1
ATOM 758 C C . ILE A 1 97 ? -10.918 12.459 1.158 1.00 96.06 97 ILE A C 1
ATOM 760 O O . ILE A 1 97 ? -11.392 13.570 0.926 1.00 96.06 97 ILE A O 1
ATOM 764 N N . LEU A 1 98 ? -10.072 12.210 2.157 1.00 95.75 98 LEU A N 1
ATOM 765 C CA . LEU A 1 98 ? -9.354 13.252 2.882 1.00 95.75 98 LEU A CA 1
ATOM 766 C C . LEU A 1 98 ? -8.002 13.465 2.171 1.00 95.75 98 LEU A C 1
ATOM 768 O O . LEU A 1 98 ? -7.163 12.564 2.205 1.00 95.75 98 LEU A O 1
ATOM 772 N N . PRO A 1 99 ? -7.794 14.597 1.472 1.00 91.81 99 PRO A N 1
ATOM 773 C CA . PRO A 1 99 ? -6.736 14.720 0.467 1.00 91.81 99 PRO A CA 1
ATOM 774 C C . PRO A 1 99 ? -5.324 14.904 1.033 1.00 91.81 99 PRO A C 1
ATOM 776 O O . PRO A 1 99 ? -4.361 14.660 0.311 1.00 91.81 99 PRO A O 1
ATOM 779 N N . ASP A 1 100 ? -5.196 15.354 2.280 1.00 92.31 100 ASP A N 1
ATOM 780 C CA . ASP A 1 100 ? -3.907 15.583 2.931 1.00 92.31 100 ASP A CA 1
ATOM 781 C C . ASP A 1 100 ? -4.066 15.488 4.455 1.00 92.31 100 ASP A C 1
ATOM 783 O O . ASP A 1 100 ? -4.614 16.390 5.094 1.00 92.31 100 ASP A O 1
ATOM 787 N N . ALA A 1 101 ? -3.613 14.380 5.038 1.00 91.81 101 ALA A N 1
ATOM 788 C CA . ALA A 1 101 ? -3.645 14.144 6.477 1.00 91.81 101 ALA A CA 1
ATOM 789 C C . ALA A 1 101 ? -2.721 15.086 7.262 1.00 91.81 101 ALA A C 1
ATOM 791 O O . ALA A 1 101 ? -2.985 15.361 8.434 1.00 91.81 101 ALA A O 1
ATOM 792 N N . GLU A 1 102 ? -1.651 15.578 6.638 1.00 91.69 102 GLU A N 1
ATOM 793 C CA . GLU A 1 102 ? -0.698 16.499 7.247 1.00 91.69 102 GLU A CA 1
ATOM 794 C C . GLU A 1 102 ? -1.289 17.905 7.415 1.00 91.69 102 GLU A C 1
ATOM 796 O O . GLU A 1 102 ? -0.940 18.605 8.368 1.00 91.69 102 GLU A O 1
ATOM 801 N N . ALA A 1 103 ? -2.188 18.311 6.514 1.00 91.06 103 ALA A N 1
ATOM 802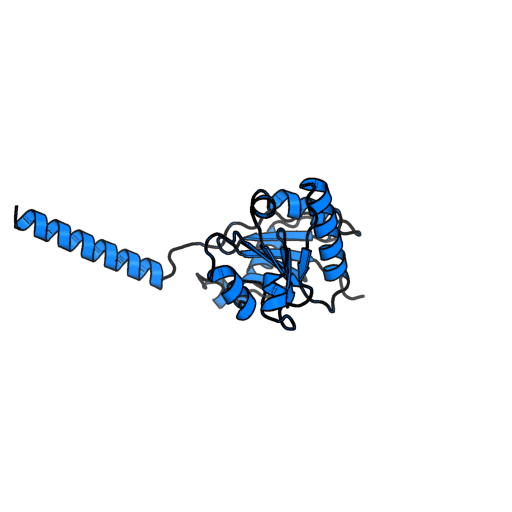 C CA . ALA A 1 103 ? -2.872 19.605 6.553 1.00 91.06 103 ALA A CA 1
ATOM 803 C C . ALA A 1 103 ? -4.288 19.547 7.160 1.00 91.06 103 ALA A C 1
ATOM 805 O O . ALA A 1 103 ? -4.899 20.593 7.393 1.00 91.06 103 ALA A O 1
ATOM 806 N N . ALA A 1 104 ? -4.830 18.351 7.401 1.00 91.06 104 ALA A N 1
ATOM 807 C CA . ALA A 1 104 ? -6.190 18.166 7.895 1.00 91.06 104 ALA A CA 1
ATOM 808 C C . ALA A 1 104 ? -6.360 18.581 9.367 1.00 91.06 104 ALA A C 1
ATOM 810 O O . ALA A 1 104 ? -5.519 18.300 10.224 1.00 91.06 104 ALA A O 1
ATOM 811 N N . SER A 1 105 ? -7.501 19.203 9.675 1.00 91.19 105 SER A N 1
ATOM 812 C CA . SER A 1 105 ? -7.937 19.438 11.054 1.00 91.19 105 SER A CA 1
ATOM 813 C C . SER A 1 105 ? -8.637 18.206 11.634 1.00 91.19 105 SER A C 1
ATOM 815 O O . SER A 1 105 ? -9.019 17.292 10.901 1.00 91.19 105 SER A O 1
ATOM 817 N N . VAL A 1 106 ? -8.844 18.186 12.955 1.00 88.56 106 VAL A N 1
ATOM 818 C CA . VAL A 1 106 ? -9.564 17.098 13.646 1.00 88.56 106 VAL A CA 1
ATOM 819 C C . VAL A 1 106 ? -10.981 16.934 13.090 1.00 88.56 106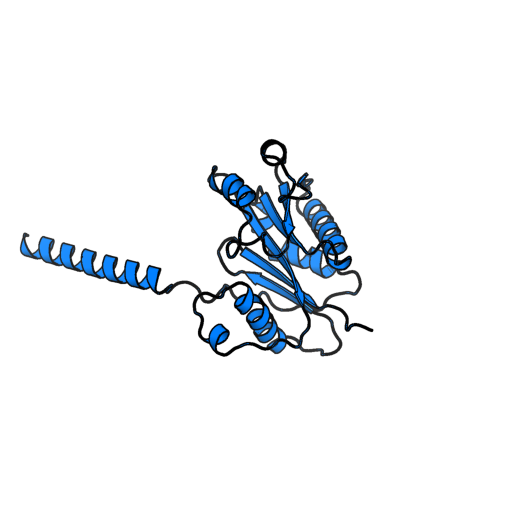 VAL A C 1
ATOM 821 O O . VAL A 1 106 ? -11.439 15.810 12.901 1.00 88.56 106 VAL A O 1
ATOM 824 N N . GLU A 1 107 ? -11.647 18.041 12.769 1.00 89.31 107 GLU A N 1
ATOM 825 C CA . GLU A 1 107 ? -12.978 18.058 12.159 1.00 89.31 107 GLU A CA 1
ATOM 826 C C . GLU A 1 107 ? -12.952 17.399 10.775 1.00 89.31 107 GLU A C 1
ATOM 828 O O . GLU A 1 107 ? -13.805 16.572 10.475 1.00 89.31 107 GLU A O 1
ATOM 833 N N . GLY A 1 108 ? -11.912 17.650 9.970 1.00 90.31 108 GLY A N 1
ATOM 834 C CA . GLY A 1 108 ? -11.752 17.013 8.659 1.00 90.31 108 GLY A CA 1
ATOM 835 C C . GLY A 1 108 ? -11.666 15.482 8.726 1.00 90.31 108 GLY A C 1
ATOM 836 O O . GLY A 1 108 ? -12.180 14.795 7.844 1.00 90.31 108 GLY A O 1
ATOM 837 N N . PHE A 1 109 ? -11.072 14.932 9.789 1.00 89.62 109 PHE A N 1
ATOM 838 C CA . PHE A 1 109 ? -11.085 13.486 10.033 1.00 89.62 109 PHE A CA 1
ATOM 839 C C . PHE A 1 109 ? -12.472 12.971 10.435 1.00 89.62 109 PHE A C 1
ATOM 841 O O . PHE A 1 109 ? -12.873 11.892 10.001 1.00 89.62 109 PHE A O 1
ATOM 848 N N . GLN A 1 110 ? -13.208 13.728 11.251 1.00 89.06 110 GLN A N 1
ATOM 849 C CA . GLN A 1 110 ? -14.554 13.359 11.704 1.00 89.06 110 GLN A CA 1
ATOM 850 C C . GLN A 1 110 ? -15.588 13.418 10.573 1.00 89.06 110 GLN A C 1
ATOM 852 O O . GLN A 1 110 ? -16.468 12.560 10.507 1.00 89.06 110 GLN A O 1
ATOM 857 N N . ASP A 1 111 ? -15.438 14.372 9.655 1.00 91.88 111 ASP A N 1
ATOM 858 C CA . ASP A 1 111 ? -16.336 14.571 8.516 1.00 91.88 111 ASP A CA 1
ATOM 859 C C . ASP A 1 111 ? -16.084 13.577 7.366 1.00 91.88 111 ASP A C 1
ATOM 861 O O . ASP A 1 111 ? -16.885 13.482 6.430 1.00 91.88 111 ASP A O 1
ATOM 865 N N . CYS A 1 112 ? -14.993 12.803 7.412 1.00 91.94 112 CYS A N 1
ATOM 866 C CA . CYS A 1 112 ? -14.678 11.842 6.359 1.00 91.94 112 CYS A CA 1
ATOM 867 C C . CYS A 1 112 ? -15.562 10.585 6.450 1.00 91.94 112 CYS A C 1
ATOM 869 O O . CYS A 1 112 ? -15.248 9.610 7.136 1.00 91.94 112 CYS A O 1
ATOM 871 N N . ALA A 1 113 ? -16.683 10.602 5.724 1.00 92.56 113 ALA A N 1
ATOM 872 C CA . ALA A 1 113 ? -17.669 9.525 5.724 1.00 92.56 113 ALA A CA 1
ATOM 873 C C . ALA A 1 113 ? -17.117 8.203 5.157 1.00 92.56 113 ALA A C 1
ATOM 875 O O . ALA A 1 113 ? -16.537 8.174 4.070 1.00 92.56 113 ALA A O 1
ATOM 876 N N . ALA A 1 114 ? -17.364 7.095 5.864 1.00 93.56 114 ALA A N 1
ATOM 877 C CA . ALA A 1 114 ? -16.935 5.760 5.454 1.00 93.56 114 ALA A CA 1
ATOM 878 C C . ALA A 1 114 ? -17.702 5.243 4.206 1.00 93.56 114 ALA A C 1
ATOM 880 O O . ALA A 1 114 ? -18.926 5.395 4.146 1.00 93.56 114 ALA A O 1
ATOM 881 N N . PRO A 1 115 ? -17.038 4.560 3.246 1.00 95.75 115 PRO A N 1
ATOM 882 C CA . PRO A 1 115 ? -15.605 4.266 3.219 1.00 95.75 115 PRO A CA 1
ATOM 883 C C . PRO A 1 115 ? -14.771 5.522 2.911 1.00 95.75 115 PRO A C 1
ATOM 885 O O . PRO A 1 115 ? -15.010 6.204 1.915 1.00 95.75 115 PRO A O 1
ATOM 888 N N . CYS A 1 116 ? -13.785 5.809 3.761 1.00 96.62 116 CYS A N 1
ATOM 889 C CA . CYS A 1 116 ? -12.944 7.002 3.674 1.00 96.62 116 CYS A CA 1
ATOM 890 C C . CYS A 1 116 ? -11.493 6.623 3.364 1.00 96.62 116 CYS A C 1
ATOM 892 O O . CYS A 1 116 ? -10.911 5.755 4.019 1.00 96.62 116 CYS A O 1
ATOM 894 N N . TRP A 1 117 ? -10.894 7.276 2.372 1.00 97.38 117 TRP A N 1
ATOM 895 C CA . TRP A 1 117 ? -9.472 7.161 2.061 1.00 97.38 117 TRP A CA 1
ATOM 896 C C . TRP A 1 117 ? -8.737 8.404 2.550 1.00 97.38 117 TRP A C 1
ATOM 898 O O . TRP A 1 117 ? -9.021 9.520 2.118 1.00 97.38 117 TRP A O 1
ATOM 908 N N . ILE A 1 118 ? -7.789 8.195 3.456 1.00 97.00 118 ILE A N 1
ATOM 909 C CA . ILE A 1 118 ? -6.970 9.235 4.070 1.00 97.00 118 ILE A CA 1
ATOM 910 C C . ILE A 1 118 ? -5.636 9.257 3.336 1.00 97.00 118 ILE A C 1
ATOM 912 O O . ILE A 1 118 ? -4.850 8.318 3.456 1.00 97.00 118 ILE A O 1
ATOM 916 N N . LEU A 1 119 ? -5.386 10.301 2.551 1.00 96.56 119 LEU A N 1
ATOM 917 C CA . LEU A 1 119 ? -4.130 10.436 1.822 1.00 96.56 119 LEU A CA 1
ATOM 918 C C . LEU A 1 119 ? -3.066 11.066 2.717 1.00 96.56 119 LEU A C 1
ATOM 920 O O . LEU A 1 119 ? -3.329 12.029 3.433 1.00 96.56 119 LEU A O 1
ATOM 924 N N . THR A 1 120 ? -1.855 10.527 2.656 1.00 95.69 120 THR A N 1
ATOM 925 C CA . THR A 1 120 ? -0.691 11.059 3.366 1.00 95.69 120 THR A CA 1
ATOM 926 C C . THR A 1 120 ? 0.584 10.768 2.577 1.00 95.69 120 THR A C 1
ATOM 928 O O . THR A 1 120 ? 0.572 10.077 1.548 1.00 95.69 120 THR A O 1
ATOM 931 N N . THR A 1 121 ? 1.714 11.297 3.033 1.00 93.75 121 THR A N 1
ATOM 932 C CA . THR A 1 121 ? 3.008 11.001 2.418 1.00 93.75 121 THR A CA 1
ATOM 933 C C . THR A 1 121 ? 3.378 9.521 2.560 1.00 93.75 121 THR A C 1
ATOM 935 O O . THR A 1 121 ? 3.071 8.859 3.551 1.00 93.75 121 THR A O 1
ATOM 938 N N . GLN A 1 122 ? 4.092 8.985 1.565 1.00 93.50 122 GLN A N 1
ATOM 939 C CA . GLN A 1 122 ? 4.546 7.584 1.525 1.00 93.50 122 GLN A CA 1
ATOM 940 C C . GLN A 1 122 ? 5.167 7.095 2.851 1.00 93.50 122 GLN A C 1
ATOM 942 O O . GLN A 1 122 ? 4.915 5.975 3.287 1.00 93.50 122 GLN A O 1
ATOM 947 N N . ASN A 1 123 ? 5.960 7.941 3.509 1.00 91.06 123 ASN A N 1
ATOM 948 C CA . ASN A 1 123 ? 6.674 7.582 4.734 1.00 91.06 123 ASN A CA 1
ATOM 949 C C . ASN A 1 123 ? 5.810 7.675 5.998 1.00 91.06 123 ASN A C 1
ATOM 951 O O . ASN A 1 123 ? 6.300 7.328 7.066 1.00 91.06 123 ASN A O 1
ATOM 955 N N . LYS A 1 124 ? 4.569 8.163 5.899 1.00 92.56 124 LYS A N 1
ATOM 956 C CA . LYS A 1 124 ? 3.674 8.398 7.040 1.00 92.56 124 LYS A CA 1
ATOM 957 C C . LYS A 1 124 ? 2.423 7.516 7.061 1.00 92.56 124 LYS A C 1
ATOM 959 O O . LYS A 1 124 ? 1.603 7.612 7.971 1.00 92.56 124 LYS A O 1
ATOM 964 N N . ALA A 1 125 ? 2.265 6.660 6.055 1.00 92.62 125 ALA A N 1
ATOM 965 C CA . ALA A 1 125 ? 1.043 5.890 5.850 1.00 92.62 125 ALA A CA 1
ATOM 966 C C . ALA A 1 125 ? 1.022 4.510 6.504 1.00 92.62 125 ALA A C 1
ATOM 968 O O . ALA A 1 125 ? 0.014 3.831 6.388 1.00 92.62 125 ALA A O 1
ATOM 969 N N . ASN A 1 126 ? 2.120 4.062 7.112 1.00 91.44 126 ASN A N 1
ATOM 970 C CA . ASN A 1 126 ? 2.280 2.695 7.615 1.00 91.44 126 ASN A CA 1
ATOM 971 C C . ASN A 1 126 ? 2.634 2.690 9.104 1.00 91.44 126 ASN A C 1
ATOM 973 O O . ASN A 1 126 ? 3.107 3.695 9.634 1.00 91.44 126 ASN A O 1
ATOM 977 N N . GLU A 1 127 ? 2.466 1.552 9.775 1.00 88.69 127 GLU A N 1
ATOM 978 C CA . GLU A 1 127 ? 2.701 1.438 11.223 1.00 88.69 127 GLU A CA 1
ATOM 979 C C . GLU A 1 127 ? 4.179 1.577 11.619 1.00 88.69 127 GLU A C 1
ATOM 981 O O . GLU A 1 127 ? 4.488 1.762 12.795 1.00 88.69 127 GLU A O 1
ATOM 986 N N . LEU A 1 128 ? 5.118 1.483 10.669 1.00 85.88 128 LEU A N 1
ATOM 987 C CA . LEU A 1 128 ? 6.547 1.671 10.957 1.00 85.88 128 LEU A CA 1
ATOM 988 C C . LEU A 1 128 ? 6.915 3.142 11.129 1.00 85.88 128 LEU A C 1
ATOM 990 O O . LEU A 1 128 ? 7.929 3.450 11.752 1.00 85.88 128 LEU A O 1
ATOM 994 N N . SER A 1 129 ? 6.111 4.036 10.569 1.00 86.69 129 SER A N 1
ATOM 995 C CA . SER A 1 129 ? 6.256 5.478 10.708 1.00 86.69 129 SER A CA 1
ATOM 996 C C . SER A 1 129 ? 4.873 6.104 10.519 1.00 86.69 129 SER A C 1
ATOM 998 O O . SER A 1 129 ? 4.581 6.617 9.444 1.00 86.69 129 SER A O 1
ATOM 1000 N N . PRO A 1 130 ? 3.972 6.004 11.510 1.00 87.50 130 PRO A N 1
ATOM 1001 C CA . PRO A 1 130 ? 2.597 6.453 11.346 1.00 87.50 130 PRO A CA 1
ATOM 1002 C C . PRO A 1 130 ? 2.480 7.977 11.451 1.00 87.50 130 PRO A C 1
ATOM 1004 O O . PRO A 1 130 ? 3.211 8.637 12.195 1.00 87.50 130 PRO A O 1
ATOM 1007 N N . HIS A 1 131 ? 1.518 8.561 10.733 1.00 89.50 131 HIS A N 1
ATOM 1008 C CA . HIS A 1 131 ? 1.127 9.950 10.958 1.00 89.50 131 HIS A CA 1
ATOM 1009 C C . HIS A 1 131 ? 0.414 10.077 12.320 1.00 89.50 131 HIS A C 1
ATOM 1011 O O . HIS A 1 131 ? -0.652 9.477 12.483 1.00 89.50 131 HIS A O 1
ATOM 1017 N N . PRO A 1 132 ? 0.896 10.901 13.274 1.00 89.12 132 PRO A N 1
ATOM 1018 C CA . PRO A 1 132 ? 0.371 10.905 14.645 1.00 89.12 132 PRO A CA 1
ATOM 1019 C C . PRO A 1 132 ? -1.135 11.181 14.754 1.00 89.12 132 PRO A C 1
ATOM 1021 O O . PRO A 1 132 ? -1.823 10.575 15.569 1.00 89.12 132 PRO A O 1
ATOM 1024 N N . LEU A 1 133 ? -1.671 12.084 13.922 1.00 87.75 133 LEU A N 1
ATOM 1025 C CA . LEU A 1 133 ? -3.113 12.373 13.915 1.00 87.75 133 LEU A CA 1
ATOM 1026 C C . LEU A 1 133 ? -3.945 11.239 13.312 1.00 87.75 133 LEU A C 1
ATOM 1028 O O . LEU A 1 133 ? -5.043 10.981 13.793 1.00 87.75 133 LEU A O 1
ATOM 1032 N N . VAL A 1 134 ? -3.420 10.556 12.291 1.00 88.38 134 VAL A N 1
ATOM 1033 C CA . VAL A 1 134 ? -4.113 9.427 11.654 1.00 88.38 134 VAL A CA 1
ATOM 1034 C C . VAL A 1 134 ? -4.156 8.264 12.632 1.00 88.38 134 VAL A C 1
ATOM 1036 O O . VAL A 1 134 ? -5.215 7.693 12.865 1.00 88.38 134 VAL A O 1
ATOM 1039 N N . GLU A 1 135 ? -3.017 7.973 13.261 1.00 90.56 135 GLU A N 1
ATOM 1040 C CA . GLU A 1 135 ? -2.899 6.945 14.287 1.00 90.56 135 GLU A CA 1
ATOM 1041 C C . GLU A 1 135 ? -3.874 7.198 15.435 1.00 90.56 135 GLU A C 1
ATOM 1043 O O . GLU A 1 135 ? -4.681 6.329 15.757 1.00 90.56 135 GLU A O 1
ATOM 1048 N N . LYS A 1 136 ? -3.868 8.416 15.985 1.00 90.31 136 LYS A N 1
ATOM 1049 C CA . LYS A 1 136 ? -4.792 8.812 17.046 1.00 90.31 136 LYS A CA 1
ATOM 1050 C C . LYS A 1 136 ? -6.251 8.623 16.620 1.00 90.31 136 LYS A C 1
ATOM 1052 O O . LYS A 1 136 ? -7.010 7.968 17.325 1.00 90.31 136 LYS A O 1
ATOM 1057 N N . PHE A 1 137 ? -6.636 9.135 15.453 1.00 90.12 137 PHE A N 1
ATOM 1058 C CA . PHE A 1 137 ? -8.008 9.030 14.953 1.00 90.12 137 PHE A CA 1
ATOM 1059 C C . PHE A 1 137 ? -8.479 7.577 14.775 1.00 90.12 137 PHE A C 1
ATOM 1061 O O . PHE A 1 137 ? -9.641 7.268 15.064 1.00 90.12 137 PHE A O 1
ATOM 1068 N N . LEU A 1 138 ? -7.606 6.697 14.282 1.00 90.12 138 LEU A N 1
ATOM 1069 C CA . LEU A 1 138 ? -7.932 5.295 14.019 1.00 90.12 138 LEU A CA 1
ATOM 1070 C C . LEU A 1 138 ? -7.910 4.439 15.293 1.00 90.12 138 LEU A C 1
ATOM 1072 O O . LEU A 1 138 ? -8.747 3.553 15.429 1.00 90.12 138 LEU A O 1
ATOM 1076 N N . GLN A 1 139 ? -7.007 4.715 16.238 1.00 86.56 139 GLN A N 1
ATOM 1077 C CA . GLN A 1 139 ? -6.865 3.940 17.479 1.00 86.56 139 GLN A CA 1
ATOM 1078 C C . GLN A 1 139 ? -7.852 4.348 18.582 1.00 86.56 139 GLN A C 1
ATOM 1080 O O . GLN A 1 139 ? -8.133 3.547 19.472 1.00 86.56 139 GLN A O 1
ATOM 1085 N N . GLU A 1 140 ? -8.394 5.568 18.541 1.00 86.88 140 GLU A N 1
ATOM 1086 C CA . GLU A 1 140 ? -9.377 6.042 19.530 1.00 86.88 140 GLU A CA 1
ATOM 1087 C C . GLU A 1 140 ? -10.693 5.251 19.517 1.00 86.88 140 GLU A C 1
ATOM 1089 O O . GLU A 1 140 ? -11.405 5.228 20.521 1.00 86.88 140 GLU A O 1
ATOM 1094 N N . ASP A 1 141 ? -11.015 4.586 18.407 1.00 82.50 141 ASP A N 1
ATOM 1095 C CA . ASP A 1 141 ? -12.234 3.798 18.258 1.00 82.50 141 ASP A CA 1
ATOM 1096 C C . ASP A 1 141 ? -11.915 2.422 17.651 1.00 82.50 141 ASP A C 1
ATOM 1098 O O . ASP A 1 141 ? -11.756 2.302 16.434 1.00 82.50 141 ASP A O 1
ATOM 1102 N N . PRO A 1 142 ? -11.881 1.359 18.477 1.00 80.94 142 PRO A N 1
ATOM 1103 C CA . PRO A 1 142 ? -11.610 -0.004 18.023 1.00 80.94 142 PRO A CA 1
ATOM 1104 C C . PRO A 1 142 ? -12.611 -0.553 16.996 1.00 80.94 142 PRO A C 1
ATOM 1106 O O . PRO A 1 142 ? -12.343 -1.583 16.380 1.00 80.94 142 PRO A O 1
ATOM 1109 N N . SER A 1 143 ? -13.776 0.081 16.817 1.00 81.62 143 SER A N 1
ATOM 1110 C CA . SER A 1 143 ? -14.748 -0.318 15.792 1.00 81.62 143 SER A CA 1
ATOM 1111 C C . SER A 1 143 ? -14.356 0.143 14.382 1.00 81.62 143 SER A C 1
ATOM 1113 O O . SER A 1 143 ? -14.887 -0.376 13.394 1.00 81.62 143 SER A O 1
ATOM 1115 N N . LYS A 1 144 ? -13.398 1.072 14.261 1.00 87.62 144 LYS A N 1
ATOM 1116 C CA . LYS A 1 144 ? -12.879 1.549 12.977 1.00 87.62 144 LYS A CA 1
ATOM 1117 C C . LYS A 1 144 ? -11.947 0.508 12.371 1.00 87.62 144 LYS A C 1
ATOM 1119 O O . LYS A 1 144 ? -10.746 0.495 12.612 1.00 87.62 144 LYS A O 1
ATOM 1124 N N . VAL A 1 145 ? -12.500 -0.355 11.528 1.00 93.88 145 VAL A N 1
ATOM 1125 C CA . VAL A 1 145 ? -11.693 -1.282 10.727 1.00 93.88 145 VAL A CA 1
ATOM 1126 C C . VAL A 1 145 ? -10.908 -0.483 9.687 1.00 93.88 145 VAL A C 1
ATOM 1128 O O . VAL A 1 145 ? -11.508 0.224 8.871 1.00 93.88 145 VAL A O 1
ATOM 1131 N N . TYR A 1 146 ? -9.580 -0.607 9.695 1.00 95.12 146 TYR A N 1
ATOM 1132 C CA . TYR A 1 146 ? -8.710 0.070 8.739 1.00 95.12 146 TYR A CA 1
ATOM 1133 C C . TYR A 1 146 ? -7.569 -0.815 8.236 1.00 95.12 146 TYR A C 1
ATOM 1135 O O . TYR A 1 146 ? -7.238 -1.848 8.823 1.00 95.12 146 TYR A O 1
ATOM 1143 N N . PHE A 1 147 ? -6.962 -0.387 7.133 1.00 95.75 147 PHE A N 1
ATOM 1144 C CA . PHE A 1 147 ? -5.637 -0.839 6.727 1.00 95.75 147 PHE A CA 1
ATOM 1145 C C . PHE A 1 147 ? -4.891 0.279 5.996 1.00 95.75 147 PHE A C 1
ATOM 1147 O O . PHE A 1 147 ? -5.470 1.273 5.554 1.00 95.75 147 PHE A O 1
ATOM 1154 N N . ASN A 1 148 ? -3.593 0.077 5.851 1.00 96.38 148 ASN A N 1
ATOM 1155 C CA . ASN A 1 148 ? -2.652 0.992 5.246 1.00 96.38 148 ASN A CA 1
ATOM 1156 C C . ASN A 1 148 ? -2.212 0.452 3.884 1.00 96.38 148 ASN A C 1
ATOM 1158 O O . ASN A 1 148 ? -1.858 -0.721 3.755 1.00 96.38 148 ASN A O 1
ATOM 1162 N N . LEU A 1 149 ? -2.196 1.306 2.865 1.00 97.31 149 LEU A N 1
ATOM 1163 C CA . LEU A 1 149 ? -1.679 1.007 1.536 1.00 97.31 149 LEU A CA 1
ATOM 1164 C C . LEU A 1 149 ? -0.617 2.038 1.157 1.00 97.31 149 LEU A C 1
ATOM 1166 O O . LEU A 1 149 ? -0.921 3.155 0.750 1.00 97.31 149 LEU A O 1
ATOM 1170 N N . THR A 1 150 ? 0.649 1.650 1.250 1.00 96.50 150 THR A N 1
ATOM 1171 C CA . THR A 1 150 ? 1.772 2.508 0.860 1.00 96.50 150 THR A CA 1
ATOM 1172 C C . THR A 1 150 ? 2.202 2.196 -0.574 1.00 96.50 150 THR A C 1
ATOM 1174 O O . THR A 1 150 ? 2.591 1.066 -0.878 1.00 96.50 150 THR A O 1
ATOM 1177 N N . LEU A 1 151 ? 2.150 3.186 -1.465 1.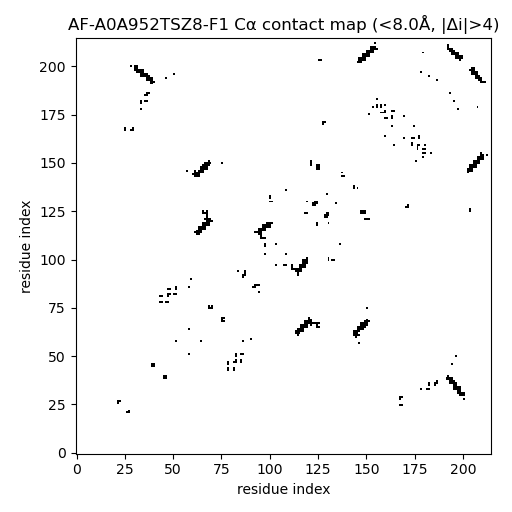00 96.19 151 LEU A N 1
ATOM 1178 C CA . LEU A 1 151 ? 2.600 3.080 -2.853 1.00 96.19 151 LEU A CA 1
ATOM 1179 C C . LEU A 1 151 ? 4.108 3.333 -2.913 1.00 96.19 151 LEU A C 1
ATOM 1181 O O . LEU A 1 151 ? 4.572 4.431 -2.618 1.00 96.19 151 LEU A O 1
ATOM 1185 N N . ILE A 1 152 ? 4.865 2.317 -3.319 1.00 94.56 152 ILE A N 1
ATOM 1186 C CA . ILE A 1 152 ? 6.323 2.356 -3.420 1.00 94.56 152 ILE A CA 1
ATOM 1187 C C . ILE A 1 152 ? 6.738 2.282 -4.897 1.00 94.56 152 ILE A C 1
ATOM 1189 O O . ILE A 1 152 ? 6.736 1.196 -5.491 1.00 94.56 152 ILE A O 1
ATOM 1193 N N . PRO A 1 153 ? 7.123 3.402 -5.525 1.00 92.69 153 PRO A N 1
ATOM 1194 C CA . PRO A 1 153 ? 7.810 3.355 -6.806 1.00 92.69 153 PRO A CA 1
ATOM 1195 C C . PRO A 1 153 ? 9.194 2.722 -6.609 1.00 92.69 153 PRO A C 1
ATOM 1197 O O . PRO A 1 153 ? 9.899 3.057 -5.656 1.00 92.69 153 PRO A O 1
ATOM 1200 N N . PHE A 1 154 ? 9.611 1.818 -7.496 1.00 92.38 154 PHE A N 1
ATOM 1201 C CA . PHE A 1 154 ? 10.928 1.186 -7.377 1.00 92.38 154 PHE A CA 1
ATOM 1202 C C . PHE A 1 154 ? 11.675 1.027 -8.699 1.00 92.38 154 PHE A C 1
ATOM 1204 O O . PHE A 1 154 ? 11.080 0.926 -9.775 1.00 92.38 154 PHE A O 1
ATOM 1211 N N . THR A 1 155 ? 12.999 0.935 -8.587 1.00 90.69 155 THR A N 1
ATOM 1212 C CA . THR A 1 155 ? 13.903 0.461 -9.637 1.00 90.69 155 THR A CA 1
ATOM 1213 C C . THR A 1 155 ? 14.429 -0.937 -9.275 1.00 90.69 155 THR A C 1
ATOM 1215 O O . THR A 1 155 ? 14.574 -1.252 -8.092 1.00 90.69 155 THR A O 1
ATOM 1218 N N . PRO A 1 156 ? 14.704 -1.824 -10.252 1.00 83.75 156 PRO A N 1
ATOM 1219 C CA . PRO A 1 156 ? 15.108 -3.210 -9.968 1.00 83.75 156 PRO A CA 1
ATOM 1220 C C . PRO A 1 156 ? 16.465 -3.360 -9.275 1.00 83.75 156 PRO A C 1
ATOM 1222 O O . PRO A 1 156 ? 16.785 -4.444 -8.774 1.00 83.75 156 PRO A O 1
ATOM 1225 N N . ASP A 1 157 ? 17.288 -2.319 -9.310 1.00 85.50 157 ASP A N 1
ATOM 1226 C CA . ASP A 1 157 ? 18.655 -2.342 -8.813 1.00 85.50 157 ASP A CA 1
ATOM 1227 C C . A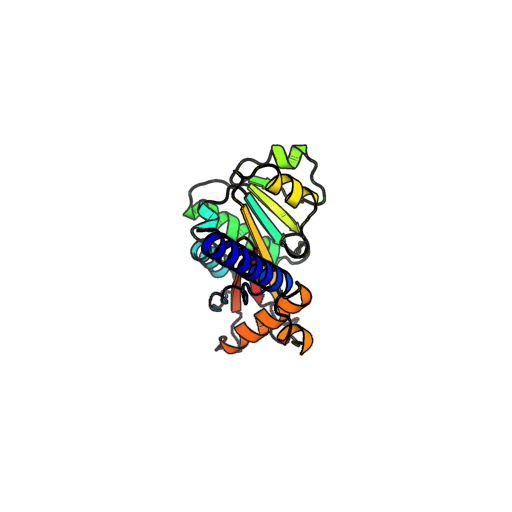SP A 1 157 ? 18.695 -1.701 -7.433 1.00 85.50 157 ASP A C 1
ATOM 1229 O O . ASP A 1 157 ? 18.942 -0.511 -7.265 1.00 85.50 157 ASP A O 1
ATOM 1233 N N . VAL A 1 158 ? 18.406 -2.538 -6.439 1.00 86.88 158 VAL A N 1
ATOM 1234 C CA . VAL A 1 158 ? 18.511 -2.198 -5.024 1.00 86.88 158 VAL A CA 1
ATOM 1235 C C . VAL A 1 158 ? 19.627 -2.996 -4.375 1.00 86.88 158 VAL A C 1
ATOM 1237 O O . VAL A 1 158 ? 19.846 -4.168 -4.693 1.00 86.88 158 VAL A O 1
ATOM 1240 N N . VAL A 1 159 ? 20.316 -2.361 -3.435 1.00 88.94 159 VAL A N 1
ATOM 1241 C CA . VAL A 1 159 ? 21.303 -3.021 -2.585 1.00 88.94 159 VAL A CA 1
ATOM 1242 C C . VAL A 1 159 ? 20.613 -3.405 -1.285 1.00 88.94 159 VAL A C 1
ATOM 1244 O O . VAL A 1 159 ? 20.060 -2.552 -0.596 1.00 88.94 159 VAL A O 1
ATOM 1247 N N . VAL A 1 160 ? 20.640 -4.695 -0.953 1.00 89.62 160 VAL A N 1
ATOM 1248 C CA . VAL A 1 160 ? 20.198 -5.187 0.355 1.00 89.62 160 VAL A CA 1
ATOM 1249 C C . VAL A 1 160 ? 21.432 -5.330 1.232 1.00 89.62 160 VAL A C 1
ATOM 1251 O O . VAL A 1 160 ? 22.369 -6.038 0.863 1.00 89.62 160 VAL A O 1
ATOM 1254 N N . THR A 1 161 ? 21.448 -4.645 2.372 1.00 90.56 161 THR A N 1
ATOM 1255 C CA . THR A 1 161 ? 22.544 -4.763 3.337 1.00 90.56 161 THR A CA 1
ATOM 1256 C C . THR A 1 161 ? 22.419 -6.060 4.129 1.00 90.56 161 THR A C 1
ATOM 1258 O O . THR A 1 161 ? 21.320 -6.574 4.338 1.00 90.56 161 THR A O 1
ATOM 1261 N N . GLU A 1 162 ? 23.547 -6.576 4.615 1.00 87.94 162 GLU A N 1
ATOM 1262 C CA . GLU A 1 162 ? 23.552 -7.757 5.485 1.00 87.94 162 GLU A CA 1
ATOM 1263 C C . GLU A 1 162 ? 22.754 -7.504 6.776 1.00 87.94 162 GLU A C 1
ATOM 1265 O O . GLU A 1 162 ? 22.023 -8.378 7.233 1.00 87.94 162 GLU A O 1
ATOM 1270 N N . THR A 1 163 ? 22.791 -6.273 7.298 1.00 87.75 163 THR A N 1
ATOM 1271 C CA . THR A 1 163 ? 21.959 -5.836 8.427 1.00 87.75 163 THR A CA 1
ATOM 1272 C C . THR A 1 163 ? 20.474 -6.078 8.154 1.00 87.75 163 THR A C 1
ATOM 1274 O O . THR A 1 163 ? 19.810 -6.733 8.950 1.00 87.75 163 THR A O 1
ATOM 1277 N N . CYS A 1 164 ? 19.965 -5.654 6.993 1.00 87.56 164 CYS A N 1
ATOM 1278 C CA . CYS A 1 164 ? 18.562 -5.862 6.628 1.00 87.56 164 CYS A CA 1
ATOM 1279 C C . CYS A 1 164 ? 18.197 -7.340 6.415 1.00 87.56 164 CYS A C 1
ATOM 1281 O O . CYS A 1 164 ? 17.037 -7.711 6.564 1.00 87.56 164 CYS A O 1
ATOM 1283 N N . ILE A 1 165 ? 19.162 -8.191 6.050 1.00 84.75 165 ILE A N 1
ATOM 1284 C CA . ILE A 1 165 ? 18.949 -9.642 5.916 1.00 84.75 165 ILE A CA 1
ATOM 1285 C C . ILE A 1 165 ? 18.820 -10.302 7.295 1.00 84.75 165 ILE A C 1
ATOM 1287 O O . ILE A 1 165 ? 18.061 -11.262 7.450 1.00 84.75 165 ILE A O 1
ATOM 1291 N N . GLN A 1 166 ? 19.565 -9.800 8.280 1.00 84.25 166 GLN A N 1
ATOM 1292 C CA . GLN A 1 166 ? 19.606 -10.330 9.642 1.00 84.25 166 GLN A CA 1
ATOM 1293 C C . GLN A 1 166 ? 18.503 -9.758 10.544 1.00 84.25 166 GLN A C 1
ATOM 1295 O O . GLN A 1 166 ? 18.143 -10.388 11.543 1.00 84.25 166 GLN A O 1
ATOM 1300 N N . GLU A 1 167 ? 17.943 -8.596 10.199 1.00 79.81 167 GLU A N 1
ATOM 1301 C CA . GLU A 1 167 ? 16.820 -7.994 10.915 1.00 79.81 167 GLU A CA 1
ATOM 1302 C C . GLU A 1 167 ? 15.587 -8.908 10.903 1.00 79.81 167 GLU A C 1
ATOM 1304 O O . GLU A 1 167 ? 15.036 -9.263 9.860 1.00 79.81 167 GLU A O 1
ATOM 1309 N N . LYS A 1 168 ? 15.114 -9.266 12.102 1.00 72.88 168 LYS A N 1
ATOM 1310 C CA . LYS A 1 168 ? 13.857 -10.010 12.269 1.00 72.88 168 LYS A CA 1
ATOM 1311 C C . LYS A 1 168 ? 12.640 -9.117 12.024 1.00 72.88 168 LYS A C 1
ATOM 1313 O O . LYS A 1 168 ? 11.683 -9.550 11.391 1.00 72.88 168 LYS A O 1
ATOM 1318 N N . ARG A 1 169 ? 12.704 -7.873 12.516 1.00 76.38 169 ARG A N 1
ATOM 1319 C CA . ARG A 1 169 ? 11.728 -6.807 12.279 1.00 76.38 169 ARG A CA 1
ATOM 1320 C C . ARG A 1 169 ? 12.408 -5.731 11.448 1.00 76.38 169 ARG A C 1
ATOM 1322 O O . ARG A 1 169 ? 13.212 -4.967 11.962 1.00 76.38 169 ARG A O 1
ATOM 1329 N N . LEU A 1 170 ? 12.065 -5.711 10.173 1.00 84.25 170 LEU A N 1
ATOM 1330 C CA . LEU A 1 170 ? 12.508 -4.726 9.203 1.00 84.25 170 LEU A CA 1
ATOM 1331 C C . LEU A 1 170 ? 11.975 -3.336 9.562 1.00 84.25 170 LEU A C 1
ATOM 1333 O O . LEU A 1 170 ? 10.776 -3.143 9.806 1.00 84.25 170 LEU A O 1
ATOM 1337 N N . THR A 1 171 ? 12.875 -2.366 9.533 1.00 87.50 171 THR A N 1
ATOM 1338 C CA . THR A 1 171 ? 12.536 -0.950 9.347 1.00 87.50 171 THR A CA 1
ATOM 1339 C C . THR A 1 171 ? 11.996 -0.709 7.932 1.00 87.50 171 THR A C 1
ATOM 1341 O O . THR A 1 171 ? 12.152 -1.560 7.054 1.00 87.50 171 THR A O 1
ATOM 1344 N N . LEU A 1 172 ? 11.380 0.451 7.669 1.00 87.00 172 LEU A N 1
ATOM 1345 C CA . LEU A 1 172 ? 10.937 0.798 6.309 1.00 87.00 172 LEU A CA 1
ATOM 1346 C C . LEU A 1 172 ? 12.114 0.779 5.311 1.00 87.00 172 LEU A C 1
ATOM 1348 O O . LEU 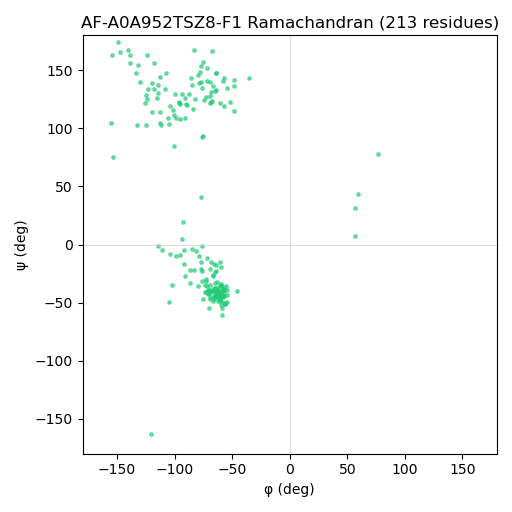A 1 172 ? 11.979 0.251 4.203 1.00 87.00 172 LEU A O 1
ATOM 1352 N N . ASP A 1 173 ? 13.282 1.255 5.753 1.00 88.69 173 ASP A N 1
ATOM 1353 C CA . ASP A 1 173 ? 14.529 1.280 4.981 1.00 88.69 173 ASP A CA 1
ATOM 1354 C C . ASP A 1 173 ? 15.032 -0.119 4.614 1.00 88.69 173 ASP A C 1
ATOM 1356 O O . ASP A 1 173 ? 15.596 -0.302 3.538 1.00 88.69 173 ASP A O 1
ATOM 1360 N N . CYS A 1 174 ? 14.796 -1.124 5.462 1.00 90.00 174 CYS A N 1
ATOM 1361 C CA . CYS A 1 174 ? 15.124 -2.517 5.159 1.00 90.00 174 CYS A CA 1
ATOM 1362 C C . CYS A 1 174 ? 14.013 -3.250 4.400 1.00 90.00 174 CYS A C 1
ATOM 1364 O O . CYS A 1 174 ? 14.290 -4.103 3.550 1.00 90.00 174 CYS A O 1
ATOM 1366 N N . LEU A 1 175 ? 12.751 -2.906 4.664 1.00 90.50 175 LEU A N 1
ATOM 1367 C CA . LEU A 1 175 ? 11.584 -3.538 4.061 1.00 90.50 175 LEU A CA 1
ATOM 1368 C C . LEU A 1 175 ? 11.564 -3.353 2.546 1.00 90.50 175 LEU A C 1
ATOM 1370 O O . LEU A 1 175 ? 11.364 -4.324 1.812 1.00 90.50 175 LEU A O 1
ATOM 1374 N N . ILE A 1 176 ? 11.771 -2.126 2.073 1.00 92.12 176 ILE A N 1
ATOM 1375 C CA . ILE A 1 176 ? 11.721 -1.780 0.648 1.00 92.12 176 ILE A CA 1
ATOM 1376 C C . ILE A 1 176 ? 12.745 -2.588 -0.177 1.00 92.12 176 ILE A C 1
ATOM 1378 O O . ILE A 1 176 ? 12.319 -3.353 -1.052 1.00 92.12 176 ILE A O 1
ATOM 1382 N N . PRO A 1 177 ? 14.067 -2.494 0.076 1.00 93.06 177 PRO A N 1
ATOM 1383 C CA . PRO A 1 177 ? 15.067 -3.181 -0.737 1.00 93.06 177 PRO A CA 1
ATOM 1384 C C . PRO A 1 177 ? 14.952 -4.705 -0.632 1.00 93.06 177 PRO A C 1
ATOM 1386 O O . PRO A 1 177 ? 15.066 -5.393 -1.650 1.00 93.06 177 PRO A O 1
ATOM 1389 N N . LEU A 1 178 ? 14.652 -5.254 0.552 1.00 91.56 178 LEU A N 1
ATOM 1390 C CA . LEU A 1 178 ? 14.470 -6.699 0.708 1.00 91.56 178 LEU A CA 1
ATOM 1391 C C . LEU A 1 178 ? 13.270 -7.204 -0.106 1.00 91.56 178 LEU A C 1
ATOM 1393 O O . LEU A 1 178 ? 13.355 -8.235 -0.777 1.00 91.56 178 LEU A O 1
ATOM 1397 N N . SER A 1 179 ? 12.170 -6.448 -0.109 1.00 92.75 179 SER A N 1
ATOM 1398 C CA . SER A 1 179 ? 10.969 -6.779 -0.881 1.00 92.75 179 SER A CA 1
ATOM 1399 C C . SER A 1 179 ? 11.234 -6.830 -2.376 1.00 92.75 179 SER A C 1
ATOM 1401 O O . SER A 1 179 ? 10.819 -7.776 -3.048 1.00 92.75 179 SER A O 1
ATOM 1403 N N . ILE A 1 180 ? 11.956 -5.840 -2.893 1.00 93.62 180 ILE A N 1
ATOM 1404 C CA . ILE A 1 180 ? 12.324 -5.774 -4.308 1.00 93.62 180 ILE A CA 1
ATOM 1405 C C . ILE A 1 180 ? 13.268 -6.926 -4.661 1.00 93.62 180 ILE A C 1
ATOM 1407 O O . ILE A 1 180 ? 13.047 -7.601 -5.666 1.00 93.62 180 ILE A O 1
ATOM 1411 N N . HIS A 1 181 ? 14.267 -7.218 -3.824 1.00 91.75 181 HIS A N 1
ATOM 1412 C CA . HIS A 1 181 ? 15.204 -8.328 -4.038 1.00 91.75 181 HIS A CA 1
ATOM 1413 C C . HIS A 1 181 ? 14.510 -9.692 -4.091 1.00 91.75 181 HIS A C 1
ATOM 1415 O O . HIS A 1 181 ? 14.752 -10.498 -4.995 1.00 91.75 181 HIS A O 1
ATOM 1421 N N . GLU A 1 182 ? 13.600 -9.955 -3.156 1.00 90.81 182 GLU A N 1
ATOM 1422 C CA . GLU A 1 182 ? 12.808 -11.186 -3.129 1.00 90.81 182 GLU A CA 1
ATOM 1423 C C . GLU A 1 182 ? 11.850 -11.290 -4.327 1.00 90.81 182 GLU A C 1
ATOM 1425 O O . GLU A 1 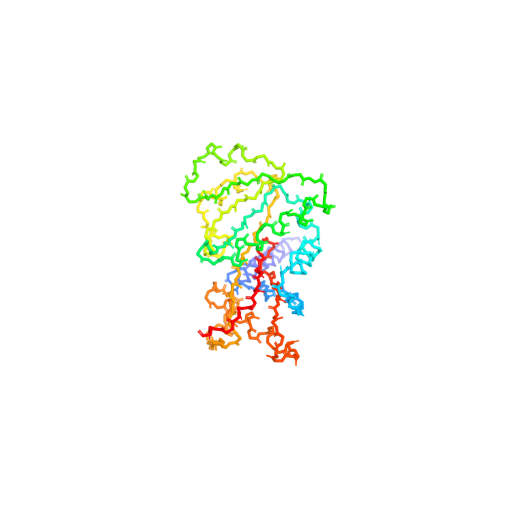182 ? 11.665 -12.377 -4.890 1.00 90.81 182 GLU A O 1
ATOM 1430 N N . ALA A 1 183 ? 11.250 -10.171 -4.742 1.00 93.00 183 ALA A N 1
ATOM 1431 C CA . ALA A 1 183 ? 10.368 -10.106 -5.901 1.00 93.00 183 ALA A CA 1
ATOM 1432 C C . ALA A 1 183 ? 11.131 -10.300 -7.221 1.00 93.00 183 ALA A C 1
ATOM 1434 O O . ALA A 1 183 ? 10.647 -11.029 -8.091 1.00 93.00 183 ALA A O 1
ATOM 1435 N N . LYS A 1 184 ? 12.332 -9.722 -7.358 1.00 91.44 184 LYS A N 1
ATOM 1436 C CA . LYS A 1 184 ? 13.189 -9.794 -8.558 1.00 91.44 184 LYS A CA 1
ATOM 1437 C C . LYS A 1 184 ? 13.463 -11.235 -8.974 1.00 91.44 184 LYS A C 1
ATOM 1439 O O . LYS A 1 184 ? 13.354 -11.565 -10.148 1.00 91.44 184 LYS A O 1
ATOM 1444 N N . ARG A 1 185 ? 13.679 -12.136 -8.009 1.00 89.44 185 ARG A N 1
ATOM 1445 C CA . ARG A 1 185 ? 13.861 -13.585 -8.252 1.00 89.44 185 ARG A CA 1
ATOM 1446 C C . ARG A 1 185 ? 12.662 -14.259 -8.936 1.00 89.44 185 ARG A C 1
ATOM 1448 O O . ARG A 1 185 ? 12.796 -15.359 -9.464 1.00 89.44 185 ARG A O 1
ATOM 1455 N N . LYS A 1 186 ? 11.479 -13.638 -8.893 1.00 91.50 186 LYS A N 1
ATOM 1456 C CA . LYS A 1 186 ? 10.224 -14.144 -9.473 1.00 91.50 186 LYS A CA 1
ATOM 1457 C C . LYS A 1 186 ? 9.839 -13.430 -10.777 1.00 91.50 186 LYS A C 1
ATOM 1459 O O . LYS A 1 186 ? 8.881 -13.864 -11.423 1.00 91.50 186 LYS A O 1
ATOM 1464 N N . MET A 1 187 ? 10.545 -12.363 -11.153 1.00 92.75 187 MET A N 1
ATOM 1465 C CA . MET A 1 187 ? 10.354 -11.623 -12.404 1.00 92.75 187 MET A CA 1
ATOM 1466 C C . MET A 1 187 ? 11.095 -12.353 -13.528 1.00 92.75 187 MET A C 1
ATOM 1468 O O . MET A 1 187 ? 12.271 -12.671 -13.389 1.00 92.75 187 MET A O 1
ATOM 1472 N N . LYS A 1 188 ? 10.393 -12.685 -14.615 1.00 91.50 188 LYS A N 1
ATOM 1473 C CA . LYS A 1 188 ? 10.929 -13.556 -15.678 1.00 91.50 188 LYS A CA 1
ATOM 1474 C C . LYS A 1 188 ? 11.386 -12.796 -16.917 1.00 91.50 188 LYS A C 1
ATOM 1476 O O . LYS A 1 188 ? 12.326 -13.223 -17.573 1.00 91.50 188 LYS A O 1
ATOM 1481 N N . ASP A 1 189 ? 10.695 -11.716 -17.253 1.00 91.69 189 ASP A N 1
ATOM 1482 C CA . ASP A 1 189 ? 10.946 -10.928 -18.451 1.00 91.69 189 ASP A CA 1
ATOM 1483 C C . ASP A 1 189 ? 11.627 -9.618 -18.061 1.00 91.69 189 ASP A C 1
ATOM 1485 O O . ASP A 1 189 ? 11.000 -8.732 -17.492 1.00 91.69 189 ASP A O 1
ATOM 1489 N N . ALA A 1 190 ? 12.911 -9.485 -18.384 1.00 87.81 190 ALA A N 1
ATOM 1490 C CA . ALA A 1 190 ? 13.690 -8.290 -18.067 1.00 87.81 190 ALA A CA 1
ATOM 1491 C C . ALA A 1 190 ? 13.188 -7.016 -18.776 1.00 87.81 190 ALA A C 1
ATOM 1493 O O . ALA A 1 190 ? 13.548 -5.915 -18.364 1.00 87.81 190 ALA A O 1
ATOM 1494 N N . LYS A 1 191 ? 12.382 -7.144 -19.838 1.00 89.38 191 LYS A N 1
ATOM 1495 C CA . LYS A 1 191 ? 11.822 -6.008 -20.587 1.00 89.38 191 LYS A CA 1
ATOM 1496 C C . LYS A 1 191 ? 10.451 -5.580 -20.070 1.00 89.38 191 LYS A C 1
ATOM 1498 O O . LYS A 1 191 ? 9.995 -4.481 -20.383 1.00 89.38 191 LYS A O 1
ATOM 1503 N N . ALA A 1 192 ? 9.784 -6.436 -19.301 1.00 92.62 192 ALA A N 1
ATOM 1504 C CA . ALA A 1 192 ? 8.498 -6.125 -18.709 1.00 92.62 192 ALA A CA 1
ATOM 1505 C C . ALA A 1 192 ? 8.670 -5.260 -17.455 1.00 92.62 192 ALA A C 1
ATOM 1507 O O . ALA A 1 192 ? 9.605 -5.432 -16.674 1.00 92.62 192 ALA A O 1
ATOM 1508 N N . ARG A 1 193 ? 7.714 -4.357 -17.227 1.00 94.00 193 ARG A N 1
ATOM 1509 C CA . ARG A 1 193 ? 7.565 -3.692 -15.930 1.00 94.00 193 ARG A CA 1
ATOM 1510 C C . ARG A 1 193 ? 6.716 -4.560 -15.019 1.00 94.00 193 ARG A C 1
ATOM 1512 O O . ARG A 1 193 ? 5.753 -5.171 -15.484 1.00 94.00 193 ARG A O 1
ATOM 1519 N N . TYR A 1 194 ? 7.041 -4.590 -13.735 1.00 95.62 194 TYR A N 1
ATOM 1520 C CA . TYR A 1 194 ? 6.314 -5.381 -12.750 1.00 95.62 194 TYR A CA 1
ATOM 1521 C C . TYR A 1 194 ? 5.668 -4.529 -11.664 1.00 95.62 194 TYR A C 1
ATOM 1523 O O . TYR A 1 194 ? 6.123 -3.436 -11.336 1.00 95.62 194 TYR A O 1
ATOM 1531 N N . PHE A 1 195 ? 4.631 -5.091 -11.056 1.00 96.44 195 PHE A N 1
ATOM 1532 C CA . PHE A 1 195 ? 4.120 -4.654 -9.767 1.00 96.44 195 PHE A CA 1
ATOM 1533 C C . PHE A 1 195 ? 3.921 -5.857 -8.848 1.00 96.44 195 PHE A C 1
ATOM 1535 O O . PHE A 1 195 ? 3.732 -6.989 -9.311 1.00 96.44 195 PHE A O 1
ATOM 1542 N N . PHE A 1 196 ? 3.965 -5.626 -7.544 1.00 95.94 196 PHE A N 1
ATOM 1543 C CA . PHE A 1 196 ? 3.668 -6.640 -6.538 1.00 95.94 196 PHE A CA 1
ATOM 1544 C C . PHE A 1 196 ? 3.192 -5.987 -5.245 1.00 95.94 196 PHE A C 1
ATOM 1546 O O . PHE A 1 196 ? 3.385 -4.793 -5.039 1.00 95.94 196 PHE A O 1
ATOM 1553 N N . VAL A 1 197 ? 2.569 -6.778 -4.375 1.00 95.50 197 VAL A N 1
ATOM 1554 C CA . VAL A 1 197 ? 2.130 -6.309 -3.059 1.00 95.50 197 VAL A CA 1
ATOM 1555 C C . VAL A 1 197 ? 2.818 -7.135 -1.987 1.00 95.50 197 VAL A C 1
ATOM 1557 O O . VAL A 1 197 ? 2.945 -8.355 -2.121 1.00 95.50 197 VAL A O 1
ATOM 1560 N N . ARG A 1 198 ? 3.260 -6.484 -0.917 1.00 92.75 198 ARG A N 1
ATOM 1561 C CA . ARG A 1 198 ? 3.718 -7.150 0.301 1.00 92.75 198 ARG A CA 1
ATOM 1562 C C . ARG A 1 198 ? 2.827 -6.738 1.454 1.00 92.75 198 ARG A C 1
ATOM 1564 O O . ARG A 1 198 ? 2.573 -5.554 1.633 1.00 92.75 198 ARG A O 1
ATOM 1571 N N . LYS A 1 199 ? 2.401 -7.721 2.237 1.00 91.31 199 LYS A N 1
ATOM 1572 C CA . LYS A 1 199 ? 1.807 -7.499 3.549 1.00 91.31 199 LYS A CA 1
ATOM 1573 C C . LYS A 1 199 ? 2.923 -7.606 4.588 1.00 91.31 199 LYS A C 1
ATOM 1575 O O . LYS A 1 199 ? 3.714 -8.547 4.520 1.00 91.31 199 LYS A O 1
ATOM 1580 N N . TYR A 1 200 ? 3.047 -6.637 5.485 1.00 85.94 200 TYR A N 1
ATOM 1581 C CA . TYR A 1 200 ? 4.131 -6.620 6.472 1.00 85.94 200 TYR A CA 1
ATOM 1582 C C . TYR A 1 200 ? 3.640 -7.000 7.873 1.00 85.94 200 TYR A C 1
ATOM 1584 O O . TYR A 1 200 ? 4.171 -7.949 8.445 1.00 85.94 200 TYR A O 1
ATOM 1592 N N . ASN A 1 201 ? 2.551 -6.375 8.325 1.00 82.75 201 ASN A N 1
ATOM 1593 C CA . ASN A 1 201 ? 1.814 -6.702 9.552 1.00 82.75 201 ASN A CA 1
ATOM 1594 C C . ASN A 1 201 ? 0.353 -7.056 9.216 1.00 82.75 201 ASN A C 1
ATOM 1596 O O . ASN A 1 201 ? 0.038 -7.343 8.061 1.00 82.75 201 ASN A O 1
ATOM 1600 N N . GLU A 1 202 ? -0.557 -7.048 10.194 1.00 82.12 202 GLU A N 1
ATOM 1601 C CA . GLU A 1 202 ? -1.980 -7.332 9.955 1.00 82.12 202 GLU A CA 1
ATOM 1602 C C . GLU A 1 202 ? -2.658 -6.278 9.070 1.00 82.12 202 GLU A C 1
ATOM 1604 O O . GLU A 1 202 ? -3.422 -6.657 8.177 1.00 82.12 202 GLU A O 1
ATOM 1609 N N . HIS A 1 203 ? -2.303 -5.001 9.247 1.00 86.88 203 HIS A N 1
ATOM 1610 C CA . HIS A 1 203 ? -2.938 -3.861 8.578 1.00 86.88 203 HIS A CA 1
ATOM 1611 C C . HIS A 1 203 ? -2.050 -3.163 7.537 1.00 86.88 203 HIS A C 1
ATOM 1613 O O . HIS A 1 203 ? -2.526 -2.276 6.842 1.00 86.88 203 HIS A O 1
ATOM 1619 N N . ASP A 1 204 ? -0.784 -3.558 7.375 1.00 92.00 204 ASP A N 1
ATOM 1620 C CA . ASP A 1 204 ? 0.161 -2.858 6.494 1.00 92.00 204 ASP A CA 1
ATOM 1621 C C . ASP A 1 204 ? 0.370 -3.555 5.146 1.00 92.00 204 ASP A C 1
ATOM 1623 O O . ASP A 1 204 ? 0.969 -4.638 5.072 1.00 92.00 204 ASP A O 1
ATOM 1627 N N . TYR A 1 205 ? -0.033 -2.877 4.068 1.00 95.00 205 TYR A N 1
ATOM 1628 C CA . TYR A 1 205 ? 0.222 -3.266 2.684 1.00 95.00 205 TYR A CA 1
ATOM 1629 C C . TYR A 1 205 ? 1.141 -2.274 1.967 1.00 95.00 205 TYR A C 1
ATOM 1631 O O . TYR A 1 205 ? 0.971 -1.059 2.022 1.00 95.00 205 TYR A O 1
ATOM 1639 N N . PHE A 1 206 ? 2.088 -2.817 1.207 1.00 95.50 206 PHE A N 1
ATOM 1640 C CA . PHE A 1 206 ? 3.027 -2.070 0.378 1.00 95.50 206 PHE A CA 1
ATOM 1641 C C . PHE A 1 206 ? 2.848 -2.490 -1.078 1.00 95.50 206 PHE A C 1
ATOM 1643 O O . PHE A 1 206 ? 3.118 -3.642 -1.431 1.00 95.50 206 PHE A O 1
ATOM 1650 N N . LEU A 1 207 ? 2.380 -1.570 -1.919 1.00 96.56 207 LEU A N 1
ATOM 1651 C CA . LEU A 1 207 ? 2.218 -1.764 -3.357 1.00 96.56 207 LEU A CA 1
ATOM 1652 C C . LEU A 1 207 ? 3.447 -1.230 -4.083 1.00 96.56 207 LEU A C 1
ATOM 1654 O O . LEU A 1 207 ? 3.634 -0.026 -4.218 1.00 96.56 207 LEU A O 1
ATOM 1658 N N . PHE A 1 208 ? 4.262 -2.141 -4.593 1.00 95.88 208 PHE A N 1
ATOM 1659 C CA . PHE A 1 208 ? 5.463 -1.816 -5.342 1.00 95.88 208 PHE A CA 1
ATOM 1660 C C . PHE A 1 208 ? 5.146 -1.724 -6.831 1.00 95.88 208 PHE A C 1
ATOM 1662 O O . PHE A 1 208 ? 4.634 -2.686 -7.408 1.00 95.88 208 PHE A O 1
ATOM 1669 N N . THR A 1 209 ? 5.492 -0.605 -7.466 1.00 95.12 209 THR A N 1
ATOM 1670 C CA . THR A 1 209 ? 5.332 -0.392 -8.914 1.00 95.12 209 THR A CA 1
ATOM 1671 C C . THR A 1 209 ? 6.663 -0.016 -9.558 1.00 95.12 209 THR A C 1
ATOM 1673 O O . THR A 1 209 ? 7.355 0.907 -9.125 1.00 95.12 209 THR A O 1
ATOM 1676 N N . GLN A 1 210 ? 7.063 -0.767 -10.585 1.00 93.81 210 GLN A N 1
ATOM 1677 C CA . GLN A 1 210 ? 8.346 -0.547 -11.243 1.00 93.81 210 GLN A CA 1
ATOM 1678 C C . GLN A 1 210 ? 8.287 0.699 -12.128 1.00 93.81 210 GLN A C 1
ATOM 1680 O O . GLN A 1 210 ? 7.455 0.791 -13.036 1.00 93.81 210 GLN A O 1
ATOM 1685 N N . GLN A 1 211 ? 9.205 1.629 -11.890 1.00 88.19 211 GLN A N 1
ATOM 1686 C CA . GLN A 1 211 ? 9.342 2.853 -12.671 1.00 88.19 211 GLN A CA 1
ATOM 1687 C C . GLN A 1 211 ? 9.915 2.553 -14.063 1.00 88.19 211 GLN A C 1
ATOM 1689 O O . GLN A 1 211 ? 10.642 1.571 -14.261 1.00 88.19 211 GLN A O 1
ATOM 1694 N N . ALA A 1 212 ? 9.574 3.388 -15.047 1.00 77.31 212 ALA A N 1
ATOM 1695 C CA . ALA A 1 212 ? 10.284 3.365 -16.321 1.00 77.31 212 ALA A CA 1
ATOM 1696 C C . ALA A 1 212 ? 11.756 3.770 -16.087 1.00 77.31 212 ALA A C 1
ATOM 1698 O O . ALA A 1 212 ? 12.021 4.565 -15.183 1.00 77.31 212 ALA A O 1
ATOM 1699 N N . PRO A 1 213 ? 12.718 3.240 -16.864 1.00 64.50 213 PRO A N 1
ATOM 1700 C CA . PRO A 1 213 ? 14.074 3.778 -16.852 1.00 64.50 213 PRO A CA 1
ATOM 1701 C C . PRO A 1 213 ? 14.007 5.280 -17.143 1.00 64.50 213 PRO A C 1
ATOM 1703 O O . PRO A 1 213 ? 13.280 5.676 -18.057 1.00 64.50 213 PRO A O 1
ATOM 1706 N N . ALA A 1 214 ? 14.736 6.096 -16.377 1.00 56.38 214 ALA A N 1
ATOM 1707 C CA . ALA A 1 214 ? 14.920 7.498 -16.732 1.00 56.38 214 ALA A CA 1
ATOM 1708 C C . ALA A 1 214 ? 15.530 7.541 -18.143 1.00 56.38 214 ALA A C 1
ATOM 1710 O O . ALA A 1 214 ? 16.568 6.916 -18.373 1.00 56.38 214 ALA A O 1
ATOM 1711 N N . GLN A 1 215 ? 14.818 8.166 -19.083 1.00 38.78 215 GLN A N 1
ATOM 1712 C CA . GLN A 1 215 ? 15.303 8.394 -20.446 1.00 38.78 215 GLN A CA 1
ATOM 1713 C C . GLN A 1 215 ? 16.268 9.572 -20.472 1.00 38.78 215 GLN A C 1
ATOM 1715 O O . GLN A 1 215 ? 16.006 10.552 -19.737 1.00 38.78 215 GLN A O 1
#

Nearest PDB structures (foldseek):
  3g1w-assembly1_B  TM=5.802E-01  e=1.254E-01  Halalkalibacterium halodurans C-125
  3g1w-assembly1_A  TM=5.226E-01  e=8.049E-02  Halalkalibacterium halodurans C-125
  6sw4-assembly1_A  TM=5.516E-01  e=6.110E-01  Geobacillus stearothermophilus
  5grf-assembly1_A  TM=3.620E-01  e=1.014E+00  Homo sapiens
  7ce3-assembly1_C  TM=3.014E-01  e=1.307E+00  Homo sapiens

Secondary structure (DSSP, 8-state):
-HHHHHHHHHHHHHHHHHHHHHHHTT-S-S-PPPEEEEEPPTT-HHHHHHHHHHTTTHHHH-SEEEEEE-TT-HHHHHHHHHHHHHHHHHH--PPEEE--TTT--HHHHHS-PSSEEEEEEGGGEETTEE-HHHHHHHHS-TT--EEEEEEEEE-S--PPPHHHHH-SS--HHHHHHHHHHHHHTT---TTS-EEEEEE-SSSEEEEEEEPPPP-

Sequence (215 aa):
MKKMILLLGLCFVVISGVLVYLAIDGISLRSAPIIRPSVMKPDQQNVAEAVVQRLFPDFQNAAFVVIGLRPEIIESQQLLTLLKENYEKLFKKTVSILPDAEAASVEGFQDCAAPCWILTTQNKANELSPHPLVEKFLQEDPSKVYFNLTLIPFTPDVVVTETCIQEKRLTLDCLIPLSIHEAKRKMKDAKARYFFVRKYNEHDYFLFTQQAPAQ

Solvent-accessible surface area (backbone atoms only — not comparable to full-atom values): 12054 Å² total; per-residue (Å²): 106,74,70,58,54,52,51,51,52,51,50,50,51,51,51,51,52,48,50,50,49,37,60,74,72,47,78,60,62,78,49,49,72,68,45,74,68,40,79,50,51,97,83,41,57,63,49,26,48,50,49,57,59,68,42,54,63,56,69,77,65,28,38,35,35,30,34,5,35,51,87,91,38,65,67,51,56,53,46,52,51,43,33,50,54,41,42,29,68,74,70,74,48,76,71,34,73,44,83,42,59,89,80,51,52,76,64,54,62,71,70,45,51,71,38,20,36,39,25,34,50,41,74,34,22,35,88,88,38,55,38,70,68,58,49,50,66,47,65,76,38,86,84,56,38,56,38,21,41,23,51,38,78,38,68,95,85,60,81,68,54,71,66,50,72,69,42,65,76,62,50,70,82,33,44,54,33,47,51,51,56,62,43,53,78,69,61,85,56,92,86,58,43,42,30,34,40,33,36,56,58,97,43,32,36,39,41,37,38,49,58,79,78,87,127

Radius of gyration: 20.39 Å; Cα contacts (8 Å, |Δi|>4): 318; chains: 1; bounding box: 44×50×68 Å